Protein AF-A0A1C0SC04-F1 (afdb_monomer)

Sequence (238 aa):
MPDRVPGTGAQTVVSMDFQSEEPDDMSYTLTVHWTIEPQTAPRPWRACSRCRGQRPFVCSGKTRLNANGRRLDAWLIYRCADCADTWNRPIFERKNVREVDPDTLHALQNNDLAWIRRTAFDVEDLRRSTDRIEEFPECRVRRRVRARPFEGCNRLEIVLAVAMATSMRADRLLAAELGVSRSRLARLAAMDRLILQPETRKNLQRSIRDGTRIMLDLSAEADRAEIIERAQEGAPSG

Radius of gyration: 27.94 Å; Cα contacts (8 Å, |Δi|>4): 412; chains: 1; bounding box: 100×63×62 Å

Secondary structure (DSSP, 8-state):
----------------------------EEEEEEEEEE-S--EEEEEETTTTEEEEEEEEEEEEEEEETTEEEEEEEEEETTT--EEEEEEEEEEEGGGS-HHHHHHHHTT-HHHHHHHHT-HHHHHTT-S-EE----EEEEEEESSPPPTT--EEEEEEEESS----BHHHHHHHHH---HHHHHHHHHTTSEEEES--TTGGGSBP-TT-EEEEE-TT-TTHHHHHHHHHH-S---

Solvent-accessible surface area (backbone atoms only — not comparable to full-atom values): 13764 Å² total; per-residue (Å²): 139,82,90,84,88,83,89,79,91,77,81,78,78,76,81,69,76,77,74,74,77,74,78,74,76,82,75,44,55,34,41,29,38,36,40,45,43,66,71,56,66,46,22,47,39,42,77,35,84,87,78,71,39,78,38,48,28,40,75,65,74,43,60,46,77,48,78,59,89,65,24,34,34,32,24,44,34,26,22,31,74,87,78,59,52,77,44,74,43,75,75,47,70,71,40,46,60,90,75,51,55,65,69,60,50,52,34,54,75,66,49,35,56,70,58,48,50,48,62,49,28,39,61,73,70,48,46,78,78,28,92,48,66,51,72,44,52,56,60,46,77,47,59,47,73,76,52,83,76,58,93,80,53,32,31,40,35,40,39,32,41,39,88,52,69,50,63,33,25,38,39,60,49,48,23,62,38,38,72,42,55,58,69,56,54,50,51,34,38,75,67,72,28,36,44,50,40,85,78,50,103,59,52,50,80,31,53,56,52,59,70,31,34,38,41,35,60,33,72,92,43,92,61,36,65,59,35,52,49,19,59,58,76,40,63,79,91,123

pLDDT: mean 83.7, std 18.36, range [31.5, 98.06]

Nearest PDB structures (foldseek):
  7eez-assembly1_A  TM=4.065E-01  e=2.053E-01  Zea mays
  7ef0-assembly1_A  TM=3.773E-01  e=1.613E-01  Zea mays
  7ef2-assembly2_B  TM=3.874E-01  e=2.053E-01  Zea mays
  4iup-assembly1_A  TM=4.854E-01  e=4.190E+00  Arabidopsis thaliana
  4iuu-assembly1_A  TM=4.234E-01  e=6.788E+00  Arabidopsis thaliana

Structure (mmCIF, N/CA/C/O backbone):
data_AF-A0A1C0SC04-F1
#
_entry.id   AF-A0A1C0SC04-F1
#
loop_
_atom_site.group_PDB
_atom_site.id
_atom_site.type_symbol
_atom_site.label_atom_id
_atom_site.label_alt_id
_atom_site.label_comp_id
_atom_site.label_asym_id
_atom_site.label_entity_id
_atom_site.label_seq_id
_atom_site.pdbx_PDB_ins_code
_atom_site.Cartn_x
_atom_site.Cartn_y
_atom_site.Cartn_z
_atom_site.occupancy
_atom_site.B_iso_or_equiv
_atom_site.auth_seq_id
_atom_site.auth_comp_id
_atom_site.auth_asym_id
_atom_site.auth_atom_id
_atom_site.pdbx_PDB_model_num
ATOM 1 N N . MET A 1 1 ? 79.007 41.986 6.982 1.00 35.31 1 MET A N 1
ATOM 2 C CA . MET A 1 1 ? 78.438 41.593 8.291 1.00 35.31 1 MET A CA 1
ATOM 3 C C . MET A 1 1 ? 77.457 42.673 8.728 1.00 35.31 1 MET A C 1
ATOM 5 O O . MET A 1 1 ? 77.845 43.826 8.600 1.00 35.31 1 MET A O 1
ATOM 9 N N . PRO A 1 2 ? 76.302 42.369 9.342 1.00 48.56 2 PRO A N 1
ATOM 10 C CA . PRO A 1 2 ? 75.253 41.412 8.972 1.00 48.56 2 PRO A CA 1
ATOM 11 C C . PRO A 1 2 ? 73.846 42.074 8.857 1.00 48.56 2 PRO A C 1
ATOM 13 O O . PRO A 1 2 ? 73.645 43.212 9.263 1.00 48.56 2 PRO A O 1
ATOM 16 N N . ASP A 1 3 ? 72.911 41.319 8.273 1.00 38.12 3 ASP A N 1
ATOM 17 C CA . ASP A 1 3 ? 71.451 41.217 8.481 1.00 38.12 3 ASP A CA 1
ATOM 18 C C . ASP A 1 3 ? 70.577 42.397 8.959 1.00 38.12 3 ASP A C 1
ATOM 20 O O . ASP A 1 3 ? 70.635 42.814 10.116 1.00 38.12 3 ASP A O 1
ATOM 24 N N . ARG A 1 4 ? 69.562 42.734 8.136 1.00 37.19 4 ARG A N 1
ATOM 25 C CA . ARG A 1 4 ? 68.135 42.708 8.541 1.00 37.19 4 ARG A CA 1
ATOM 26 C C . ARG A 1 4 ? 67.165 42.839 7.350 1.00 37.19 4 ARG A C 1
ATOM 28 O O . ARG A 1 4 ? 67.262 43.761 6.551 1.00 37.19 4 ARG A O 1
ATOM 35 N N . VAL A 1 5 ? 66.207 41.913 7.296 1.00 42.94 5 VAL A N 1
ATOM 36 C CA . VAL A 1 5 ? 64.995 41.866 6.442 1.00 42.94 5 VAL A CA 1
ATOM 37 C C . VAL A 1 5 ? 63.918 42.792 7.064 1.00 42.94 5 VAL A C 1
ATOM 39 O O . VAL A 1 5 ? 63.950 42.963 8.287 1.00 42.94 5 VAL A O 1
ATOM 42 N N . PRO A 1 6 ? 63.010 43.443 6.296 1.00 44.62 6 PRO A N 1
ATOM 43 C CA . PRO A 1 6 ? 61.711 42.858 5.901 1.00 44.62 6 PRO A CA 1
ATOM 44 C C . PRO A 1 6 ? 61.340 43.181 4.434 1.00 44.62 6 PRO A C 1
ATOM 46 O O . PRO A 1 6 ? 61.579 44.271 3.940 1.00 44.62 6 PRO A O 1
ATOM 49 N N . GLY A 1 7 ? 60.833 42.240 3.641 1.00 42.59 7 GLY A N 1
ATOM 50 C CA . GLY A 1 7 ? 59.407 41.920 3.633 1.00 42.59 7 GLY A CA 1
ATOM 51 C C . GLY A 1 7 ? 58.714 42.621 2.459 1.00 42.59 7 GLY A C 1
ATOM 52 O O . GLY A 1 7 ? 58.228 43.738 2.588 1.00 42.59 7 GLY A O 1
ATOM 53 N N . THR A 1 8 ? 58.657 41.966 1.301 1.00 40.34 8 THR A N 1
ATOM 54 C CA . THR A 1 8 ? 57.749 42.357 0.212 1.00 40.34 8 THR A CA 1
ATOM 55 C C . THR A 1 8 ? 57.334 41.089 -0.518 1.00 40.34 8 THR A C 1
ATOM 57 O O . THR A 1 8 ? 58.032 40.581 -1.390 1.00 40.34 8 THR A O 1
ATOM 60 N N . GLY A 1 9 ? 56.223 40.508 -0.067 1.00 38.69 9 GLY A N 1
ATOM 61 C CA . GLY A 1 9 ? 55.588 39.390 -0.745 1.00 38.69 9 GLY A CA 1
ATOM 62 C C . GLY A 1 9 ? 54.918 39.895 -2.015 1.00 38.69 9 GLY A C 1
ATOM 63 O O . GLY A 1 9 ? 53.845 40.483 -1.948 1.00 38.69 9 GLY A O 1
ATOM 64 N N . ALA A 1 10 ? 55.548 39.661 -3.162 1.00 41.66 10 ALA A N 1
ATOM 65 C CA . ALA A 1 10 ? 54.862 39.655 -4.443 1.00 41.66 10 ALA A CA 1
ATOM 66 C C . ALA A 1 10 ? 54.473 38.200 -4.725 1.00 41.66 10 ALA A C 1
ATOM 68 O O . ALA A 1 10 ? 55.314 37.369 -5.064 1.00 41.66 10 ALA A O 1
ATOM 69 N N . GLN A 1 11 ? 53.201 37.875 -4.488 1.00 37.22 11 GLN A N 1
ATOM 70 C CA . GLN A 1 11 ? 52.613 36.610 -4.909 1.00 37.22 11 GLN A CA 1
ATOM 71 C C . GLN A 1 11 ? 52.568 36.595 -6.438 1.00 37.22 11 GLN A C 1
ATOM 73 O O . GLN A 1 11 ? 51.741 37.264 -7.054 1.00 37.22 11 GLN A O 1
ATOM 78 N N . THR A 1 12 ? 53.471 35.835 -7.051 1.00 37.31 12 THR A N 1
ATOM 79 C CA . THR A 1 12 ? 53.335 35.417 -8.444 1.00 37.31 12 THR A CA 1
ATOM 80 C C . THR A 1 12 ? 52.143 34.474 -8.516 1.00 37.31 12 THR A C 1
ATOM 82 O O . THR A 1 12 ? 52.208 33.326 -8.079 1.00 37.31 12 THR A O 1
ATOM 85 N N . VAL A 1 13 ? 51.031 34.995 -9.025 1.00 38.12 13 VAL A N 1
ATOM 86 C CA . VAL A 1 13 ? 49.844 34.224 -9.385 1.00 38.12 13 VAL A CA 1
ATOM 87 C C . VAL A 1 13 ? 50.259 33.266 -10.498 1.00 38.12 13 VAL A C 1
ATOM 89 O O . VAL A 1 13 ? 50.447 33.663 -11.647 1.00 38.12 13 VAL A O 1
ATOM 92 N N . VAL A 1 14 ? 50.467 32.000 -10.137 1.00 37.84 14 VAL A N 1
ATOM 93 C CA . VAL A 1 14 ? 50.511 30.902 -11.098 1.00 37.84 14 VAL A CA 1
ATOM 94 C C . VAL A 1 14 ? 49.123 30.866 -11.720 1.00 37.84 14 VAL A C 1
ATOM 96 O O . VAL A 1 14 ? 48.158 30.456 -11.079 1.00 37.84 14 VAL A O 1
ATOM 99 N N . SER A 1 15 ? 49.018 31.382 -12.943 1.00 37.09 15 SER A N 1
ATOM 100 C CA . SER A 1 15 ? 47.856 31.164 -13.795 1.00 37.09 15 SER A CA 1
ATOM 101 C C . SER A 1 15 ? 47.851 29.675 -14.121 1.00 37.09 15 SER A C 1
ATOM 103 O O . SER A 1 15 ? 48.542 29.222 -15.025 1.00 37.09 15 SER A O 1
ATOM 105 N N . MET A 1 16 ? 47.180 28.899 -13.270 1.00 34.34 16 MET A N 1
ATOM 106 C CA . MET A 1 16 ? 46.754 27.552 -13.602 1.00 34.34 16 MET A CA 1
ATOM 107 C C . MET A 1 16 ? 45.689 27.726 -14.666 1.00 34.34 16 MET A C 1
ATOM 109 O O . MET A 1 16 ? 44.603 28.236 -14.386 1.00 34.34 16 MET A O 1
ATOM 113 N N . ASP A 1 17 ? 46.058 27.369 -15.890 1.00 35.84 17 ASP A N 1
ATOM 114 C CA . ASP A 1 17 ? 45.123 27.192 -16.981 1.00 35.84 17 ASP A CA 1
ATOM 115 C C . ASP A 1 17 ? 43.936 26.391 -16.450 1.00 35.84 17 ASP A C 1
ATOM 117 O O . ASP A 1 17 ? 44.085 25.270 -15.956 1.00 35.84 17 ASP A O 1
ATOM 121 N N . PHE A 1 18 ? 42.775 27.047 -16.471 1.00 38.41 18 PHE A N 1
ATOM 122 C CA . PHE A 1 18 ? 41.472 26.476 -16.187 1.00 38.41 18 PHE A CA 1
ATOM 123 C C . PHE A 1 18 ? 41.347 25.244 -17.084 1.00 38.41 18 PHE A C 1
ATOM 125 O O . PHE A 1 18 ? 41.069 25.361 -18.279 1.00 38.41 18 PHE A O 1
ATOM 132 N N . GLN A 1 19 ? 41.633 24.066 -16.523 1.00 34.62 19 GLN A N 1
ATOM 133 C CA . GLN A 1 19 ? 41.267 22.807 -17.140 1.00 34.62 19 GLN A CA 1
ATOM 134 C C . GLN A 1 19 ? 39.772 22.903 -17.366 1.00 34.62 19 GLN A C 1
ATOM 136 O O . GLN A 1 19 ? 38.989 23.009 -16.425 1.00 34.62 19 GLN A O 1
ATOM 141 N N . SER A 1 20 ? 39.435 23.003 -18.644 1.00 39.34 20 SER A N 1
ATOM 142 C CA . SER A 1 20 ? 38.087 23.030 -19.155 1.00 39.34 20 SER A CA 1
ATOM 143 C C . SER A 1 20 ? 37.330 21.900 -18.476 1.00 39.34 20 SER A C 1
ATOM 145 O O . SER A 1 20 ? 37.706 20.738 -18.615 1.00 39.34 20 SER A O 1
ATOM 147 N N . GLU A 1 21 ? 36.332 22.259 -17.670 1.00 42.56 21 GLU A N 1
ATOM 148 C CA . GLU A 1 21 ? 35.349 21.308 -17.180 1.00 42.56 21 GLU A CA 1
ATOM 149 C C . GLU A 1 21 ? 34.774 20.624 -18.422 1.00 42.56 21 GLU A C 1
ATOM 151 O O . GLU A 1 21 ? 34.125 21.260 -19.256 1.00 42.56 21 GLU A O 1
ATOM 156 N N . GLU A 1 22 ? 35.135 19.351 -18.593 1.00 45.53 22 GLU A N 1
ATOM 157 C CA . GLU A 1 22 ? 34.556 18.452 -19.583 1.00 45.53 22 GLU A CA 1
ATOM 158 C C . GLU A 1 22 ? 33.028 18.609 -19.505 1.00 45.53 22 GLU A C 1
ATOM 160 O O . GLU A 1 22 ? 32.464 18.462 -18.415 1.00 45.53 22 GLU A O 1
ATOM 165 N N . PRO A 1 23 ? 32.346 18.968 -20.606 1.00 40.53 23 PRO A N 1
ATOM 166 C CA . PRO A 1 23 ? 30.911 19.172 -20.576 1.00 40.53 2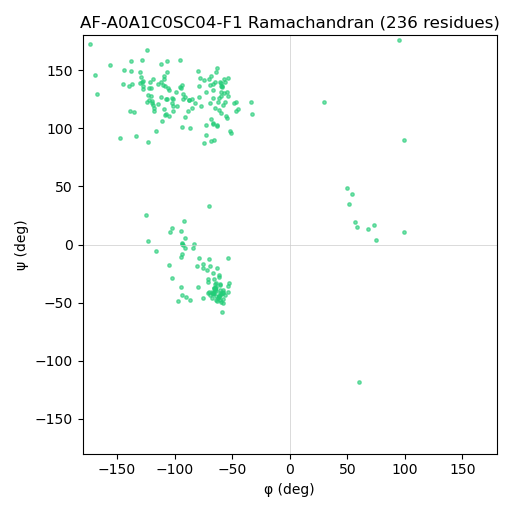3 PRO A CA 1
ATOM 167 C C . PRO A 1 23 ? 30.233 17.856 -20.196 1.00 40.53 23 PRO A C 1
ATOM 169 O O . PRO A 1 23 ? 30.425 16.832 -20.850 1.00 40.53 23 PRO A O 1
ATOM 172 N N . ASP A 1 24 ? 29.462 17.934 -19.113 1.00 44.66 24 ASP A N 1
ATOM 173 C CA . ASP A 1 24 ? 28.570 16.917 -18.569 1.00 44.66 24 ASP A CA 1
ATOM 174 C C . ASP A 1 24 ? 27.945 16.076 -19.699 1.00 44.66 24 ASP A C 1
ATOM 176 O O . ASP A 1 24 ? 27.330 16.618 -20.624 1.00 44.66 24 ASP A O 1
ATOM 180 N N . ASP A 1 25 ? 28.161 14.759 -19.629 1.00 43.50 25 ASP A N 1
ATOM 181 C CA . ASP A 1 25 ? 27.570 13.717 -20.474 1.00 43.50 25 ASP A CA 1
ATOM 182 C C . ASP A 1 25 ? 26.144 14.124 -20.875 1.00 43.50 25 ASP A C 1
ATOM 184 O O . ASP A 1 25 ? 25.266 14.247 -20.017 1.00 43.50 25 ASP A O 1
ATOM 188 N N . MET A 1 26 ? 25.926 14.400 -22.168 1.00 44.50 26 MET A N 1
ATOM 189 C CA . MET A 1 26 ? 24.617 14.735 -22.731 1.00 44.50 26 MET A CA 1
ATOM 190 C C . MET A 1 26 ? 23.611 13.670 -22.292 1.00 44.50 26 MET A C 1
ATOM 192 O O . MET A 1 26 ? 23.523 12.597 -22.884 1.00 44.50 26 MET A O 1
ATOM 196 N N . SER A 1 27 ? 22.869 13.932 -21.219 1.00 53.81 27 SER A N 1
ATOM 197 C CA . SER A 1 27 ? 22.049 12.905 -20.592 1.00 53.81 27 SER A CA 1
ATOM 198 C C . SER A 1 27 ? 20.827 12.605 -21.465 1.00 53.81 27 SER A C 1
ATOM 200 O O . SER A 1 27 ? 19.775 13.229 -21.366 1.00 53.81 27 SER A O 1
ATOM 202 N N . TYR A 1 28 ? 20.948 11.589 -22.323 1.00 76.50 28 TYR A N 1
ATOM 203 C CA . TYR A 1 28 ? 19.869 10.992 -23.125 1.00 76.50 28 TYR A CA 1
ATOM 204 C C . TYR A 1 28 ? 18.860 10.204 -22.261 1.00 76.50 28 TYR A C 1
ATOM 206 O O . TYR A 1 28 ? 18.316 9.180 -22.691 1.00 76.50 28 TYR A O 1
ATOM 214 N N . THR A 1 29 ? 18.625 10.653 -21.028 1.00 84.69 29 THR A N 1
ATOM 215 C CA . THR A 1 29 ? 17.797 9.972 -20.034 1.00 84.69 29 THR A CA 1
ATOM 216 C C . THR A 1 29 ? 16.427 10.627 -19.964 1.00 84.69 29 THR A C 1
ATOM 218 O O . THR A 1 29 ? 16.296 11.795 -19.602 1.00 84.69 29 THR A O 1
ATOM 221 N N . LEU A 1 30 ? 15.382 9.860 -20.262 1.00 88.19 30 LEU A N 1
ATOM 222 C CA . LEU A 1 30 ? 14.017 10.272 -19.964 1.00 88.19 30 LEU A CA 1
ATOM 223 C C . LEU A 1 30 ? 13.698 9.958 -18.500 1.00 88.19 30 LEU A C 1
ATOM 225 O O . LEU A 1 30 ? 13.692 8.789 -18.126 1.00 88.19 30 LEU A O 1
ATOM 229 N N . THR A 1 31 ? 13.326 10.966 -17.708 1.00 90.38 31 THR A N 1
ATOM 230 C CA . THR A 1 31 ? 12.826 10.755 -16.339 1.00 90.38 31 THR A CA 1
ATOM 231 C C . THR A 1 31 ? 11.302 10.872 -16.272 1.00 90.38 31 THR A C 1
ATOM 233 O O . THR A 1 31 ? 10.713 11.924 -16.570 1.00 90.38 31 THR A O 1
ATOM 236 N N . VAL A 1 32 ? 10.650 9.805 -15.806 1.00 91.94 32 VAL A N 1
ATOM 237 C CA . VAL A 1 32 ? 9.202 9.744 -15.575 1.00 91.94 32 VAL A CA 1
ATOM 238 C C . VAL A 1 32 ? 8.911 9.434 -14.110 1.00 91.94 32 VAL A C 1
ATOM 240 O O . VAL A 1 32 ? 9.495 8.539 -13.507 1.00 91.94 32 VAL A O 1
ATOM 243 N N . HIS A 1 33 ? 7.971 10.165 -13.518 1.00 93.62 33 HIS A N 1
ATOM 244 C CA . HIS A 1 33 ? 7.447 9.854 -12.192 1.00 93.62 33 HIS A CA 1
ATOM 245 C C . HIS A 1 33 ? 6.204 8.985 -12.319 1.00 93.62 33 HIS A C 1
ATOM 247 O O . HIS A 1 33 ? 5.236 9.384 -12.971 1.00 93.62 33 HIS A O 1
ATOM 253 N N . TRP A 1 34 ? 6.213 7.833 -11.658 1.00 94.75 34 TRP A N 1
ATOM 254 C CA . TRP A 1 34 ? 5.058 6.952 -11.543 1.00 94.75 34 TRP A CA 1
ATOM 255 C C . TRP A 1 34 ? 4.514 7.014 -10.122 1.00 94.75 34 TRP A C 1
ATOM 257 O O . TRP A 1 34 ? 5.140 6.542 -9.175 1.00 94.75 34 TRP A O 1
ATOM 267 N N . THR A 1 35 ? 3.329 7.594 -9.965 1.00 93.75 35 THR A N 1
ATOM 268 C CA . THR A 1 35 ? 2.563 7.507 -8.724 1.00 93.75 35 THR A CA 1
ATOM 269 C C . THR A 1 35 ? 1.760 6.221 -8.741 1.00 93.75 35 THR A C 1
ATOM 271 O O . THR A 1 35 ? 0.899 6.028 -9.603 1.00 93.75 35 THR A O 1
ATOM 274 N N . ILE A 1 36 ? 2.059 5.343 -7.792 1.00 92.31 36 ILE A N 1
ATOM 275 C CA . ILE A 1 36 ? 1.420 4.045 -7.657 1.00 92.31 36 ILE A CA 1
ATOM 276 C C . ILE A 1 36 ? 0.321 4.148 -6.609 1.00 92.31 36 ILE A C 1
ATOM 278 O O . ILE A 1 36 ? 0.573 4.453 -5.443 1.00 92.31 36 ILE A O 1
ATOM 282 N N . GLU A 1 37 ? -0.905 3.876 -7.038 1.00 90.88 37 GLU A N 1
ATOM 283 C CA . GLU A 1 37 ? -2.105 3.927 -6.212 1.00 90.88 37 GLU A CA 1
ATOM 284 C C . GLU A 1 37 ? -2.701 2.515 -6.109 1.00 90.88 37 GLU A C 1
ATOM 286 O O . GLU A 1 37 ? -3.415 2.070 -7.018 1.00 90.88 37 GLU A O 1
ATOM 291 N N . PRO A 1 38 ? -2.419 1.779 -5.021 1.00 90.62 38 PRO A N 1
ATOM 292 C CA . PRO A 1 38 ? -3.022 0.474 -4.782 1.00 90.62 38 PRO A CA 1
ATOM 293 C C . PRO A 1 38 ? -4.546 0.576 -4.729 1.00 90.62 38 PRO A C 1
ATOM 295 O O . PRO A 1 38 ? -5.089 1.496 -4.110 1.00 90.62 38 PRO A O 1
ATOM 298 N N . GLN A 1 39 ? -5.250 -0.356 -5.370 1.00 89.94 39 GLN A N 1
ATOM 299 C CA . GLN A 1 39 ? -6.707 -0.278 -5.523 1.00 89.94 39 GLN A CA 1
ATOM 300 C C . GLN A 1 39 ? -7.448 -0.880 -4.329 1.00 89.94 39 GLN A C 1
ATOM 302 O O . GLN A 1 39 ? -8.330 -0.229 -3.756 1.00 89.94 39 GLN A O 1
ATOM 307 N N . THR A 1 40 ? -7.040 -2.079 -3.914 1.00 91.00 40 THR A N 1
ATOM 308 C CA . THR A 1 40 ? -7.734 -2.877 -2.898 1.00 91.00 40 THR A CA 1
ATOM 309 C C . THR A 1 40 ? -6.896 -2.981 -1.630 1.00 91.00 40 THR A C 1
ATOM 311 O O . THR A 1 40 ? -5.736 -3.380 -1.679 1.00 91.00 40 THR A O 1
ATOM 314 N N . ALA A 1 41 ? -7.490 -2.625 -0.487 1.00 92.00 41 ALA A N 1
ATOM 315 C CA . ALA A 1 41 ? -6.827 -2.764 0.806 1.00 92.00 41 ALA A CA 1
ATOM 316 C C . ALA A 1 41 ? -6.644 -4.250 1.170 1.00 92.00 41 ALA A C 1
ATOM 318 O O . ALA A 1 41 ? -7.540 -5.054 0.879 1.00 92.00 41 ALA A O 1
ATOM 319 N N . PRO A 1 42 ? -5.536 -4.615 1.838 1.00 93.69 42 PRO A N 1
ATOM 320 C CA . PRO A 1 42 ? -5.332 -5.957 2.363 1.00 93.69 42 PRO A CA 1
ATOM 321 C C . PRO A 1 42 ? -6.488 -6.407 3.262 1.00 93.69 42 PRO A C 1
ATOM 323 O O . PRO A 1 42 ? -7.064 -5.619 4.018 1.00 93.69 42 PRO A O 1
ATOM 326 N N . ARG A 1 43 ? -6.826 -7.695 3.191 1.00 95.75 43 ARG A N 1
ATOM 327 C CA . ARG A 1 43 ? -7.911 -8.302 3.968 1.00 95.75 43 ARG A CA 1
ATOM 328 C C . ARG A 1 43 ? -7.341 -9.262 5.008 1.00 95.75 43 ARG A C 1
ATOM 330 O O . ARG A 1 43 ? -6.900 -10.358 4.655 1.00 95.75 43 ARG A O 1
ATOM 337 N N . PRO A 1 44 ? -7.345 -8.896 6.297 1.00 96.19 44 PRO A N 1
ATOM 338 C CA . PRO A 1 44 ? -6.984 -9.823 7.362 1.00 96.19 44 PRO A CA 1
ATOM 339 C C . PRO A 1 44 ? -8.016 -10.951 7.467 1.00 96.19 44 PRO A C 1
ATOM 341 O O . PRO A 1 44 ? -9.225 -10.706 7.502 1.00 96.19 44 PRO A O 1
ATOM 344 N N . TRP A 1 45 ? -7.544 -12.190 7.558 1.00 97.00 45 TRP A N 1
ATOM 345 C CA . TRP A 1 45 ? -8.391 -13.343 7.843 1.00 97.00 45 TRP A CA 1
ATOM 346 C C . TRP A 1 45 ? -8.524 -13.521 9.348 1.00 97.00 45 TRP A C 1
ATOM 348 O O . TRP A 1 45 ? -7.523 -13.623 10.057 1.00 97.00 45 TRP A O 1
ATOM 358 N N . ARG A 1 46 ? -9.762 -13.540 9.844 1.00 95.88 46 ARG A N 1
ATOM 359 C CA . ARG A 1 46 ? -10.056 -13.740 11.267 1.00 95.88 46 ARG A CA 1
ATOM 360 C C . ARG A 1 46 ? -11.236 -14.676 11.461 1.00 95.88 46 ARG A C 1
ATOM 362 O O . ARG A 1 46 ? -12.084 -14.830 10.580 1.00 95.88 46 ARG A O 1
ATOM 369 N N . ALA A 1 47 ? -11.306 -15.280 12.644 1.00 95.81 47 ALA A N 1
ATOM 370 C CA . ALA A 1 47 ? -12.456 -16.073 13.046 1.00 95.81 47 ALA A CA 1
ATOM 371 C C . ALA A 1 47 ? -13.689 -15.165 13.174 1.00 95.81 47 ALA A C 1
ATOM 373 O O . ALA A 1 47 ? -13.714 -14.242 13.988 1.00 95.81 47 ALA A O 1
ATOM 374 N N . CYS A 1 48 ? -14.708 -15.424 12.361 1.00 96.75 48 CYS A N 1
ATOM 375 C CA . CYS A 1 48 ? -15.985 -14.729 12.433 1.00 96.75 48 CYS A CA 1
ATOM 376 C C . CYS A 1 48 ? -16.954 -15.499 13.335 1.00 96.75 48 CYS A C 1
ATOM 378 O O . CYS A 1 48 ? -17.180 -16.695 13.135 1.00 96.75 48 CYS A O 1
ATOM 380 N N . SER A 1 49 ? -17.559 -14.794 14.295 1.00 93.12 49 SER A N 1
ATOM 381 C CA . SER A 1 49 ? -18.495 -15.373 15.263 1.00 93.12 49 SER A CA 1
ATOM 382 C C . SER A 1 49 ? -19.776 -15.894 14.597 1.00 93.12 49 SER A C 1
ATOM 384 O O . SER A 1 49 ? -20.250 -16.984 14.919 1.00 93.12 49 SER A O 1
ATOM 386 N N . ARG A 1 50 ? -20.294 -15.160 13.602 1.00 95.94 50 ARG A N 1
ATOM 387 C CA . ARG A 1 50 ? -21.503 -15.523 12.847 1.00 95.94 50 ARG A CA 1
ATOM 388 C C . ARG A 1 50 ? -21.267 -16.646 11.839 1.00 95.94 50 ARG A C 1
ATOM 390 O O . ARG A 1 50 ? -22.053 -17.585 11.790 1.00 95.94 50 ARG A O 1
ATOM 397 N N . CYS A 1 51 ? -20.184 -16.578 11.062 1.00 95.94 51 CYS A N 1
ATOM 398 C CA . CYS A 1 51 ? -19.852 -17.602 10.060 1.00 95.94 51 CYS A CA 1
ATOM 399 C C . CYS A 1 51 ? -19.213 -18.864 10.660 1.00 95.94 51 CYS A C 1
ATOM 401 O O . CYS A 1 51 ? -19.062 -19.852 9.946 1.00 95.94 51 CYS A O 1
ATOM 403 N N . ARG A 1 52 ? -18.801 -18.823 11.937 1.00 94.31 52 ARG A N 1
ATOM 404 C CA . ARG A 1 52 ? -18.133 -19.922 12.655 1.00 94.31 52 ARG A CA 1
ATOM 405 C C . ARG A 1 52 ? -16.893 -20.454 11.926 1.00 94.31 52 ARG A C 1
ATOM 407 O O . ARG A 1 52 ? -16.677 -21.657 11.826 1.00 94.31 52 ARG A O 1
ATOM 414 N N . GLY A 1 53 ? -16.069 -19.551 11.398 1.00 94.75 53 GLY A N 1
ATOM 415 C CA . GLY A 1 53 ? -14.860 -19.924 10.667 1.00 94.75 53 GLY A CA 1
ATOM 416 C C . GLY A 1 53 ? -13.989 -18.735 10.289 1.00 94.75 53 GLY A C 1
ATOM 417 O O . GLY A 1 53 ? -14.377 -17.580 10.472 1.00 94.75 53 GLY A O 1
ATOM 418 N N . GLN A 1 54 ? -12.803 -19.027 9.754 1.00 96.31 54 GLN A N 1
ATOM 419 C CA . GLN A 1 54 ? -11.895 -18.011 9.225 1.00 96.31 54 GLN A CA 1
ATOM 420 C C . GLN A 1 54 ? -12.518 -17.354 7.993 1.00 96.31 54 GLN A C 1
ATOM 422 O O . GLN A 1 54 ? -12.937 -18.049 7.061 1.00 96.31 54 GLN A O 1
ATOM 427 N N . ARG A 1 55 ? -12.606 -16.026 8.011 1.00 97.38 55 ARG A N 1
ATOM 428 C CA . ARG A 1 55 ? -13.153 -15.211 6.926 1.00 97.38 55 ARG A CA 1
ATOM 429 C C . ARG A 1 55 ? -12.305 -13.969 6.699 1.00 97.38 55 ARG A C 1
ATOM 431 O O . ARG A 1 55 ? -11.747 -13.452 7.669 1.00 97.38 55 ARG A O 1
ATOM 438 N N . PRO A 1 56 ? -12.230 -13.468 5.457 1.00 97.38 56 PRO A N 1
ATOM 439 C CA . PRO A 1 56 ? -11.617 -12.182 5.190 1.00 97.38 56 PRO A CA 1
ATOM 440 C C . PRO A 1 56 ? -12.486 -11.058 5.762 1.00 97.38 56 PRO A C 1
ATOM 442 O O . PRO A 1 56 ? -13.716 -11.056 5.641 1.00 97.38 56 PRO A O 1
ATOM 445 N N . PHE A 1 57 ? -11.831 -10.089 6.389 1.00 97.81 57 PHE A N 1
ATOM 446 C CA . PHE A 1 57 ? -12.451 -8.864 6.871 1.00 97.81 57 PHE A CA 1
ATOM 447 C C . PHE A 1 57 ? -12.017 -7.687 6.000 1.00 97.81 57 PHE A C 1
ATOM 449 O O . PHE A 1 57 ? -10.845 -7.543 5.664 1.00 97.81 57 PHE A O 1
ATOM 456 N N . VAL A 1 58 ? -12.967 -6.827 5.645 1.00 97.25 58 VAL A N 1
ATOM 457 C CA . VAL A 1 58 ? -12.760 -5.657 4.786 1.00 97.25 58 VAL A CA 1
ATOM 458 C C . VAL A 1 58 ? -12.894 -4.390 5.622 1.00 97.25 58 VAL A C 1
ATOM 460 O O . VAL A 1 58 ? -13.802 -4.286 6.452 1.00 97.25 58 VAL A O 1
ATOM 463 N N . CYS A 1 59 ? -12.000 -3.421 5.413 1.00 96.62 59 CYS A N 1
ATOM 464 C CA . CYS A 1 59 ? -12.105 -2.111 6.051 1.00 96.62 59 CYS A CA 1
ATOM 465 C C . CYS A 1 59 ? -13.425 -1.441 5.643 1.00 96.62 59 CYS A C 1
ATOM 467 O O . CYS A 1 59 ? -13.734 -1.326 4.459 1.00 96.62 59 CYS A O 1
ATOM 469 N N . SER A 1 60 ? -14.207 -0.988 6.621 1.00 96.31 60 SER A N 1
ATOM 470 C CA . SER A 1 60 ? -15.520 -0.380 6.365 1.00 96.31 60 SER A CA 1
ATOM 471 C C . SER A 1 60 ? -15.464 1.110 6.011 1.00 96.31 60 SER A C 1
ATOM 473 O O . SER A 1 60 ? -16.509 1.708 5.760 1.00 96.31 60 SER A O 1
ATOM 475 N N . GLY A 1 61 ? -14.273 1.722 6.030 1.00 95.44 61 GLY A N 1
ATOM 476 C CA . GLY A 1 61 ? -14.110 3.166 5.834 1.00 95.44 61 GLY A CA 1
ATOM 477 C C . GLY A 1 61 ? -14.564 4.010 7.032 1.00 95.44 61 GLY A C 1
ATOM 478 O O . GLY A 1 61 ? -14.810 5.205 6.880 1.00 95.44 61 GLY A O 1
ATOM 479 N N . LYS A 1 62 ? -14.725 3.391 8.210 1.00 96.19 62 LYS A N 1
ATOM 480 C CA . LYS A 1 62 ? -15.216 4.053 9.423 1.00 96.19 62 LYS A CA 1
ATOM 481 C C . LYS A 1 62 ? -14.297 3.829 10.610 1.00 96.19 62 LYS A C 1
ATOM 483 O O . LYS A 1 62 ? -13.824 2.712 10.826 1.00 96.19 62 LYS A O 1
ATOM 488 N N . THR A 1 63 ? -14.121 4.862 11.416 1.00 97.12 63 THR A N 1
ATOM 489 C CA . THR A 1 63 ? -13.456 4.803 12.716 1.00 97.12 63 THR A CA 1
ATOM 490 C C . THR A 1 63 ? -14.476 4.921 13.840 1.00 97.12 63 THR A C 1
ATOM 492 O O . THR A 1 63 ? -15.593 5.413 13.672 1.00 97.12 63 THR A O 1
ATOM 495 N N . ARG A 1 64 ? -14.090 4.433 15.015 1.00 96.56 64 ARG A N 1
ATOM 496 C CA . ARG A 1 64 ? -14.784 4.688 16.272 1.00 96.56 64 ARG A CA 1
ATOM 497 C C . ARG A 1 64 ? -13.790 5.318 17.226 1.00 96.56 64 ARG A C 1
ATOM 499 O O . ARG A 1 64 ? -12.758 4.713 17.487 1.00 96.56 64 ARG A O 1
ATOM 506 N N . LEU A 1 65 ? -14.125 6.485 17.758 1.00 96.75 65 LEU A N 1
ATOM 507 C CA . LEU A 1 65 ? -13.362 7.159 18.799 1.00 96.75 65 LEU A CA 1
ATOM 508 C C . LEU A 1 65 ? -14.250 7.277 20.037 1.00 96.75 65 LEU A C 1
ATOM 510 O O . LEU A 1 65 ? -15.301 7.913 19.988 1.00 96.75 65 LEU A O 1
ATOM 514 N N . ASN A 1 66 ? -13.841 6.655 21.136 1.00 96.69 66 ASN A N 1
ATOM 515 C CA . ASN A 1 66 ? -14.497 6.792 22.430 1.00 96.69 66 ASN A CA 1
ATOM 516 C C . ASN A 1 66 ? -13.595 7.596 23.372 1.00 96.69 66 ASN A C 1
ATOM 518 O O . ASN A 1 66 ? -12.374 7.438 23.366 1.00 96.69 66 ASN A O 1
ATOM 522 N N . ALA A 1 67 ? -14.210 8.409 24.228 1.00 94.19 67 ALA A N 1
ATOM 523 C CA . ALA A 1 67 ? -13.520 9.137 25.283 1.00 94.19 67 ALA A CA 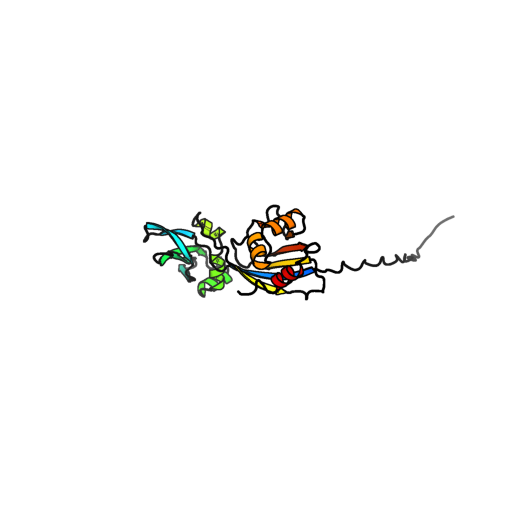1
ATOM 524 C C . ALA A 1 67 ? -13.972 8.649 26.664 1.00 94.19 67 ALA A C 1
ATOM 526 O O . ALA A 1 67 ? -15.161 8.445 26.907 1.00 94.19 67 ALA A O 1
ATOM 527 N N . ASN A 1 68 ? -13.017 8.491 27.578 1.00 91.81 68 ASN A N 1
ATOM 528 C CA . ASN A 1 68 ? -13.255 8.209 28.988 1.00 91.81 68 ASN A CA 1
ATOM 529 C C . ASN A 1 68 ? -12.369 9.133 29.836 1.00 91.81 68 ASN A C 1
ATOM 531 O O . ASN A 1 68 ? -11.185 8.866 30.074 1.00 91.81 68 ASN A O 1
ATOM 535 N N . GLY A 1 69 ? -12.934 10.274 30.232 1.00 92.12 69 GLY A N 1
ATOM 536 C CA . GLY A 1 69 ? -12.190 11.347 30.884 1.00 92.12 69 GLY A CA 1
ATOM 537 C C . GLY A 1 69 ? -11.072 11.872 29.979 1.00 92.12 69 GLY A C 1
ATOM 538 O O . GLY A 1 69 ? -11.327 12.365 28.887 1.00 92.12 69 GLY A O 1
ATOM 539 N N . ARG A 1 70 ? -9.815 11.751 30.428 1.00 93.88 70 ARG A N 1
ATOM 540 C CA . ARG A 1 70 ? -8.621 12.177 29.665 1.00 93.88 70 ARG A CA 1
ATOM 541 C C . ARG A 1 70 ? -8.024 11.080 28.778 1.00 93.88 70 ARG A C 1
ATOM 543 O O . ARG A 1 70 ? -6.937 11.271 28.233 1.00 93.88 70 ARG A O 1
ATOM 550 N N . ARG A 1 71 ? -8.674 9.919 28.684 1.00 97.12 71 ARG A N 1
ATOM 551 C CA . ARG A 1 71 ? -8.209 8.774 27.896 1.00 97.12 71 ARG A CA 1
ATOM 552 C C . ARG A 1 71 ? -9.091 8.577 26.669 1.00 97.12 71 ARG A C 1
ATOM 554 O O . ARG A 1 71 ? -10.305 8.751 26.754 1.00 97.12 71 ARG A O 1
ATOM 561 N N . LEU A 1 72 ? -8.472 8.194 25.560 1.00 97.12 72 LEU A N 1
ATOM 562 C CA . LEU A 1 72 ? -9.131 7.899 24.296 1.00 97.12 72 LEU A CA 1
ATOM 563 C C . LEU A 1 72 ? -8.892 6.441 23.898 1.00 97.12 72 LEU A C 1
ATOM 565 O O . LEU A 1 72 ? -7.789 5.915 24.072 1.00 97.12 72 LEU A O 1
ATOM 569 N N . ASP A 1 73 ? -9.926 5.832 23.329 1.00 97.25 73 ASP A N 1
ATOM 570 C CA . ASP A 1 73 ? -9.875 4.535 22.664 1.00 97.25 73 ASP A CA 1
ATOM 571 C C . ASP A 1 73 ? -10.315 4.723 21.210 1.00 97.25 73 ASP A C 1
ATOM 573 O O . ASP A 1 73 ? -11.375 5.301 20.950 1.00 97.25 73 ASP A O 1
ATOM 577 N N . ALA A 1 74 ? -9.509 4.258 20.261 1.00 97.19 74 ALA A N 1
ATOM 578 C CA . ALA A 1 74 ? -9.783 4.388 18.839 1.00 97.19 74 ALA A CA 1
ATOM 579 C C . ALA A 1 74 ? -9.703 3.032 18.143 1.00 97.19 74 ALA A C 1
ATOM 581 O O . ALA A 1 74 ? -8.735 2.289 18.310 1.00 97.19 74 ALA A O 1
ATOM 582 N N . TRP A 1 75 ? -10.691 2.744 17.298 1.00 97.44 75 TRP A N 1
ATOM 583 C CA . TRP A 1 75 ? -10.719 1.547 16.465 1.00 97.44 75 TRP A CA 1
ATOM 584 C C . TRP A 1 75 ? -10.987 1.900 15.008 1.00 97.44 75 TRP A C 1
ATOM 586 O O . TRP A 1 75 ? -11.799 2.776 14.703 1.00 97.44 75 TRP A O 1
ATOM 596 N N . LEU A 1 76 ? -10.355 1.155 14.108 1.00 97.19 76 LEU A N 1
ATOM 597 C CA . LEU A 1 76 ? -10.743 1.084 12.709 1.00 97.19 76 LEU A CA 1
ATOM 598 C C . LEU A 1 76 ? -11.744 -0.063 12.541 1.00 97.19 76 LEU A C 1
ATOM 600 O O . LEU A 1 76 ? -11.488 -1.195 12.955 1.00 97.19 76 LEU A O 1
ATOM 604 N N . ILE A 1 77 ? -12.900 0.222 11.952 1.00 97.50 77 ILE A N 1
ATOM 605 C CA . ILE A 1 77 ? -13.991 -0.745 11.855 1.00 97.50 77 ILE A CA 1
ATOM 606 C C . ILE A 1 77 ? -13.815 -1.590 10.593 1.00 97.50 77 ILE A C 1
ATOM 608 O O . ILE A 1 77 ? -13.795 -1.072 9.473 1.00 97.50 77 ILE A O 1
ATOM 612 N N . TYR A 1 78 ? -13.775 -2.904 10.774 1.00 97.88 78 TYR A N 1
ATOM 613 C CA . TYR A 1 78 ? -13.780 -3.909 9.719 1.00 97.88 78 TYR A CA 1
ATOM 614 C C . TYR A 1 78 ? -15.088 -4.697 9.726 1.00 97.88 78 TYR A C 1
ATOM 616 O O . TYR A 1 78 ? -15.752 -4.824 10.756 1.00 97.88 78 TYR A O 1
ATOM 624 N N . ARG A 1 79 ? -15.447 -5.262 8.573 1.00 98.06 79 ARG A N 1
ATOM 625 C CA . ARG A 1 79 ? -16.614 -6.135 8.417 1.00 98.06 79 ARG A CA 1
ATOM 626 C C . ARG A 1 79 ? -16.240 -7.438 7.738 1.00 98.06 79 ARG A C 1
ATOM 628 O O . ARG A 1 79 ? -15.460 -7.432 6.790 1.00 98.06 79 ARG A O 1
ATOM 635 N N . CYS A 1 80 ? -16.814 -8.539 8.204 1.00 97.94 80 CYS A N 1
ATOM 636 C CA . CYS A 1 80 ? -16.715 -9.824 7.527 1.00 97.94 80 CYS A CA 1
ATOM 637 C C . CYS A 1 80 ? -17.247 -9.685 6.095 1.00 97.94 80 CYS A C 1
ATOM 639 O O . CYS A 1 80 ? -18.348 -9.163 5.909 1.00 97.94 80 CYS A O 1
ATOM 641 N N . ALA A 1 81 ? -16.487 -10.158 5.105 1.00 97.19 81 ALA A N 1
ATOM 642 C CA . ALA A 1 81 ? -16.888 -10.073 3.702 1.00 97.19 81 ALA A CA 1
ATOM 643 C C . ALA A 1 81 ? -18.198 -10.832 3.403 1.00 97.19 81 ALA A C 1
ATOM 645 O O . ALA A 1 81 ? -18.936 -10.428 2.513 1.00 97.19 81 ALA A O 1
ATOM 646 N N . ASP A 1 82 ? -18.504 -11.878 4.180 1.00 97.12 82 ASP A N 1
ATOM 647 C CA . ASP A 1 82 ? -19.639 -12.772 3.919 1.00 97.12 82 ASP A CA 1
ATOM 648 C C . ASP A 1 82 ? -20.918 -12.358 4.660 1.00 97.12 82 ASP A C 1
ATOM 650 O O . ASP A 1 82 ? -22.010 -12.414 4.105 1.00 97.12 82 ASP A O 1
ATOM 654 N N . CYS A 1 83 ? -20.809 -11.983 5.941 1.00 97.19 83 CYS A N 1
ATOM 655 C CA . CYS A 1 83 ? -21.977 -11.757 6.810 1.00 97.19 83 CYS A CA 1
ATOM 656 C C . CYS A 1 83 ? -22.043 -10.358 7.434 1.00 97.19 83 CYS A C 1
ATOM 658 O O . CYS A 1 83 ? -22.924 -10.094 8.255 1.00 97.19 83 CYS A O 1
ATOM 660 N N . ALA A 1 84 ? -21.092 -9.483 7.095 1.00 96.88 84 ALA A N 1
ATOM 661 C CA . ALA A 1 84 ? -20.962 -8.127 7.624 1.00 96.88 84 ALA A CA 1
ATOM 662 C C . ALA A 1 84 ? -20.799 -8.012 9.157 1.00 96.88 84 ALA A C 1
ATOM 664 O O . ALA A 1 84 ? -20.917 -6.909 9.697 1.00 96.88 84 ALA A O 1
ATOM 665 N N . ASP A 1 85 ? -20.480 -9.110 9.859 1.00 97.31 85 ASP A N 1
ATOM 666 C CA . ASP A 1 85 ? -20.136 -9.073 11.287 1.00 97.31 85 ASP A CA 1
ATOM 667 C C . ASP A 1 85 ? -18.966 -8.116 11.533 1.00 97.31 85 ASP A C 1
ATOM 669 O O . ASP A 1 85 ? -18.034 -8.038 10.727 1.00 97.31 85 ASP A O 1
ATOM 673 N N . THR A 1 86 ? -19.032 -7.358 12.623 1.00 97.12 86 THR A N 1
ATOM 674 C CA . THR A 1 86 ? -18.119 -6.235 12.847 1.00 97.12 86 THR A CA 1
ATOM 675 C C . THR A 1 86 ? -16.930 -6.656 13.690 1.00 97.12 86 THR A C 1
ATOM 677 O O . THR A 1 86 ? -17.074 -7.259 14.750 1.00 97.12 86 THR A O 1
ATOM 680 N N . TRP A 1 87 ? -15.744 -6.247 13.258 1.00 96.62 87 TRP A N 1
ATOM 681 C CA . TRP A 1 87 ? -14.545 -6.286 14.072 1.00 96.62 87 TRP A CA 1
ATOM 682 C C . TRP A 1 87 ? -13.983 -4.874 14.232 1.00 96.62 87 TRP A C 1
ATOM 684 O O . TRP A 1 87 ? -13.642 -4.211 13.257 1.00 96.62 87 TRP A O 1
ATOM 694 N N . ASN A 1 88 ? -13.859 -4.426 15.480 1.00 96.50 88 ASN A N 1
ATOM 695 C CA . ASN A 1 88 ? -13.186 -3.179 15.822 1.00 96.50 88 ASN A CA 1
ATOM 696 C C . ASN A 1 88 ? -11.692 -3.462 15.995 1.00 96.50 88 ASN A C 1
ATOM 698 O O . ASN A 1 88 ? -11.280 -3.993 17.027 1.00 96.50 88 ASN A O 1
ATOM 702 N N . ARG A 1 89 ? -10.884 -3.149 14.981 1.00 95.38 89 ARG A N 1
ATOM 703 C CA . ARG A 1 89 ? -9.426 -3.273 15.060 1.00 95.38 89 ARG A CA 1
ATOM 704 C C . ARG A 1 89 ? -8.869 -2.102 15.872 1.00 95.38 89 ARG A C 1
ATOM 706 O O . ARG A 1 89 ? -9.060 -0.966 15.436 1.00 95.38 89 ARG A O 1
ATOM 713 N N . PRO A 1 90 ? -8.192 -2.336 17.008 1.00 95.06 90 PRO A N 1
ATOM 714 C CA . PRO A 1 90 ? -7.600 -1.253 17.786 1.00 95.06 90 PRO A CA 1
ATOM 715 C C . PRO A 1 90 ? -6.582 -0.458 16.964 1.00 95.06 90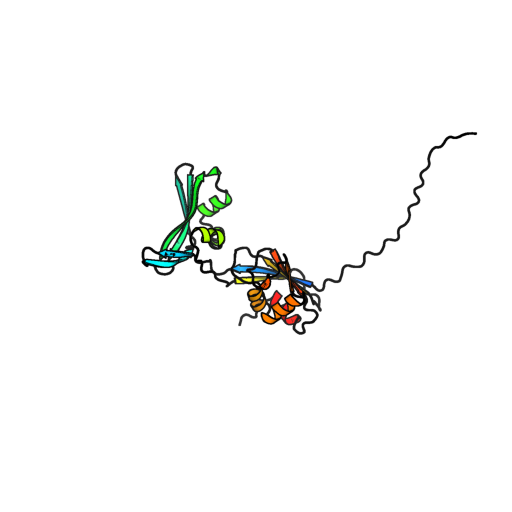 PRO A C 1
ATOM 717 O O . PRO A 1 90 ? -5.770 -1.041 16.251 1.00 95.06 90 PRO A O 1
ATOM 720 N N . ILE A 1 91 ? -6.653 0.868 17.057 1.00 94.56 91 ILE A N 1
ATOM 721 C CA . ILE A 1 91 ? -5.598 1.797 16.621 1.00 94.56 91 ILE A CA 1
ATOM 722 C C . ILE A 1 91 ? -4.763 2.165 17.852 1.00 94.56 91 ILE A C 1
ATOM 724 O O . ILE A 1 91 ? -3.540 2.079 17.841 1.00 94.56 91 ILE A O 1
ATOM 728 N N . PHE A 1 92 ? -5.442 2.540 18.936 1.00 94.50 92 PHE A N 1
ATOM 729 C CA . PHE A 1 92 ? -4.877 2.662 20.275 1.00 94.50 92 PHE A CA 1
ATOM 730 C C . PHE A 1 92 ? -5.990 2.517 21.311 1.00 94.50 92 PHE A C 1
ATOM 732 O O . PHE A 1 92 ? -7.149 2.834 21.044 1.00 94.50 92 PHE A O 1
ATOM 739 N N . GLU A 1 93 ? -5.625 2.090 22.514 1.00 94.94 93 GLU A N 1
ATOM 740 C CA . GLU A 1 93 ? -6.544 1.947 23.640 1.00 94.94 93 GLU A CA 1
ATOM 741 C C . GLU A 1 93 ? -5.943 2.638 24.868 1.00 94.94 93 GLU A C 1
ATOM 743 O O . GLU A 1 93 ? -4.735 2.593 25.108 1.00 94.94 93 GLU A O 1
ATOM 748 N N . ARG A 1 94 ? -6.792 3.334 25.626 1.00 95.50 94 ARG A N 1
ATOM 749 C CA . ARG A 1 94 ? -6.492 4.068 26.862 1.00 95.50 94 ARG A CA 1
ATOM 750 C C . ARG A 1 94 ? -5.321 5.047 26.745 1.00 95.50 94 ARG A C 1
ATOM 752 O O . ARG A 1 94 ? -4.607 5.306 27.721 1.00 95.50 94 ARG A O 1
ATOM 759 N N . LYS A 1 95 ? -5.164 5.676 25.581 1.00 96.06 95 LYS A N 1
ATOM 760 C CA . LYS A 1 95 ? -4.111 6.670 25.337 1.00 96.06 95 LYS A CA 1
ATOM 761 C C . LYS A 1 95 ? -4.497 8.021 25.935 1.00 96.06 95 LYS A C 1
ATOM 763 O O . LYS A 1 95 ? -5.662 8.409 25.852 1.00 96.06 95 LYS A O 1
ATOM 768 N N . ASN A 1 96 ? -3.576 8.725 26.602 1.00 96.25 96 ASN A N 1
ATOM 769 C CA . ASN A 1 96 ? -3.896 10.062 27.111 1.00 96.25 96 ASN A CA 1
ATOM 770 C C . ASN A 1 96 ? -4.122 11.005 25.929 1.00 96.25 96 ASN A C 1
ATOM 772 O O . ASN A 1 96 ? -3.347 10.970 24.980 1.00 96.25 96 ASN A O 1
ATOM 776 N N . VAL A 1 97 ? -5.133 11.875 25.992 1.00 94.00 97 VAL A N 1
ATOM 777 C CA . VAL A 1 97 ? -5.422 12.829 24.905 1.00 94.00 97 VAL A CA 1
ATOM 778 C C . VAL A 1 97 ? -4.198 13.664 24.508 1.00 94.00 97 VAL A C 1
ATOM 780 O O . VAL A 1 97 ? -4.016 13.946 23.333 1.00 94.00 97 VAL A O 1
ATOM 783 N N . ARG A 1 98 ? -3.316 13.992 25.464 1.00 94.50 98 ARG A N 1
ATOM 784 C CA . ARG A 1 98 ? -2.086 14.766 25.213 1.00 94.50 98 ARG A CA 1
ATOM 785 C C . ARG A 1 98 ? -0.971 13.974 24.526 1.00 94.50 98 ARG A C 1
ATOM 787 O O . ARG A 1 98 ? -0.024 14.571 24.040 1.00 94.50 98 ARG A O 1
ATOM 794 N N . GLU A 1 99 ? -1.062 12.648 24.528 1.00 94.94 99 GLU A N 1
ATOM 795 C CA . GLU A 1 99 ? -0.102 11.746 23.878 1.00 94.94 99 GLU A CA 1
ATOM 796 C C . GLU A 1 99 ? -0.561 11.353 22.466 1.00 94.94 99 GLU A C 1
ATOM 798 O O . GLU A 1 99 ? 0.178 10.690 21.730 1.00 94.94 99 GLU A O 1
ATOM 803 N N . VAL A 1 100 ? -1.809 11.668 22.102 1.00 94.75 100 VAL A N 1
ATOM 804 C CA . VAL A 1 100 ? -2.319 11.418 20.755 1.00 94.75 100 VAL A CA 1
ATOM 805 C C . VAL A 1 100 ? -1.799 12.516 19.841 1.00 94.75 100 VAL A C 1
ATOM 807 O O . VAL A 1 100 ? -1.959 13.699 20.125 1.00 94.75 100 VAL A O 1
ATOM 810 N N . ASP A 1 101 ? -1.179 12.094 18.745 1.00 95.38 101 ASP A N 1
ATOM 811 C CA . ASP A 1 101 ? -0.761 12.981 17.671 1.00 95.38 101 ASP A CA 1
ATOM 812 C C . ASP A 1 101 ? -1.961 13.829 17.177 1.00 95.38 101 ASP A C 1
ATOM 814 O O . ASP A 1 101 ? -3.021 13.251 16.900 1.00 95.38 101 ASP A O 1
ATOM 818 N N . PRO A 1 102 ? -1.844 15.170 17.101 1.00 95.44 102 PRO A N 1
ATOM 819 C CA . PRO A 1 102 ? -2.963 16.045 16.751 1.00 95.44 102 PRO A CA 1
ATOM 820 C C . PRO A 1 102 ? -3.588 15.738 15.388 1.00 95.44 102 PRO A C 1
ATOM 822 O O . PRO A 1 102 ? -4.815 15.741 15.278 1.00 95.44 102 PRO A O 1
ATOM 825 N N . ASP A 1 103 ? -2.777 15.408 14.379 1.00 95.44 103 ASP A N 1
ATOM 826 C CA . ASP A 1 103 ? -3.265 15.084 13.033 1.00 95.44 103 ASP A CA 1
ATOM 827 C C . ASP A 1 103 ? -4.048 13.769 13.039 1.00 95.44 103 ASP A C 1
ATOM 829 O O . ASP A 1 103 ? -5.127 13.665 12.450 1.00 95.44 103 ASP A O 1
ATOM 833 N N . THR A 1 104 ? -3.556 12.775 13.779 1.00 95.00 104 THR A N 1
ATOM 834 C CA . THR A 1 104 ? -4.266 11.515 14.021 1.00 95.00 104 THR A CA 1
ATOM 835 C C . THR A 1 104 ? -5.590 11.751 14.743 1.00 95.00 104 THR A C 1
ATOM 837 O O . THR A 1 104 ? -6.614 11.191 14.350 1.00 95.00 104 THR A O 1
ATOM 840 N N . LEU A 1 105 ? -5.608 12.584 15.787 1.00 95.88 105 LEU A N 1
ATOM 841 C CA . LEU A 1 105 ? -6.836 12.901 16.517 1.00 95.88 105 LEU A CA 1
ATOM 842 C C . LEU A 1 105 ? -7.857 13.605 15.614 1.00 95.88 105 LEU A C 1
ATOM 844 O O . LEU A 1 105 ? -9.022 13.207 15.590 1.00 95.88 105 LEU A O 1
ATOM 848 N N . HIS A 1 106 ? -7.416 14.594 14.839 1.00 96.38 106 HIS A N 1
ATOM 849 C CA . HIS A 1 106 ? -8.254 15.317 13.888 1.00 96.38 106 HIS A CA 1
ATOM 850 C C . HIS A 1 106 ? -8.820 14.386 12.805 1.00 96.38 106 HIS A C 1
ATOM 852 O O . HIS A 1 106 ? -10.017 14.425 12.508 1.00 96.38 106 HIS A O 1
ATOM 858 N N . ALA A 1 107 ? -7.994 13.495 12.250 1.00 96.38 107 ALA A N 1
ATOM 859 C CA . ALA A 1 107 ? -8.431 12.495 11.280 1.00 96.38 107 ALA A CA 1
ATOM 860 C C . ALA A 1 107 ? -9.487 11.542 11.863 1.00 96.38 107 ALA A C 1
ATOM 862 O O . ALA A 1 107 ? -10.482 11.234 11.204 1.00 96.38 107 ALA A O 1
ATOM 863 N N . LEU A 1 108 ? -9.309 11.107 13.115 1.00 95.94 108 LEU A N 1
ATOM 864 C CA . LEU A 1 108 ? -10.267 10.250 13.815 1.00 95.94 108 LEU A CA 1
ATOM 865 C C . LEU A 1 108 ? -11.593 10.962 14.094 1.00 95.94 108 LEU A C 1
ATOM 867 O O . LEU A 1 108 ? -12.645 10.352 13.910 1.00 95.94 108 LEU A O 1
ATOM 871 N N . GLN A 1 109 ? -11.550 12.228 14.511 1.00 94.88 109 GLN A N 1
ATOM 872 C CA . GLN A 1 109 ? -12.740 13.039 14.792 1.00 94.88 109 GLN A CA 1
ATOM 873 C C . GLN A 1 109 ? -13.573 13.309 13.535 1.00 94.88 109 GLN A C 1
ATOM 875 O O . GLN A 1 109 ? -14.800 13.286 13.602 1.00 94.88 109 GLN A O 1
ATOM 880 N N . ASN A 1 110 ? -12.917 13.517 12.393 1.00 96.31 110 ASN A N 1
ATOM 881 C CA . ASN A 1 110 ? -13.583 13.811 11.124 1.00 96.31 110 ASN A CA 1
ATOM 882 C C . ASN A 1 110 ? -13.857 12.571 10.261 1.00 96.31 110 ASN A C 1
ATOM 884 O O . ASN A 1 110 ? -14.402 12.703 9.167 1.00 96.31 110 ASN A O 1
ATOM 888 N N . ASN A 1 111 ? -13.480 11.373 10.724 1.00 95.06 111 ASN A N 1
ATOM 889 C CA . ASN A 1 111 ? -13.532 10.142 9.933 1.00 95.06 111 ASN A CA 1
ATOM 890 C C . ASN A 1 111 ? -12.861 10.318 8.550 1.00 95.06 111 ASN A C 1
ATOM 892 O O . ASN A 1 111 ? -13.440 9.989 7.511 1.00 95.06 111 ASN A O 1
ATOM 896 N N . ASP A 1 112 ? -11.647 10.876 8.545 1.00 96.69 112 ASP A N 1
ATOM 897 C CA . ASP A 1 112 ? -10.882 11.184 7.333 1.00 96.69 112 ASP A CA 1
ATOM 898 C C . ASP A 1 112 ? -10.618 9.909 6.517 1.00 96.69 112 ASP A C 1
ATOM 900 O O . ASP A 1 112 ? -9.864 9.018 6.919 1.00 96.69 112 ASP A O 1
ATOM 904 N N . LEU A 1 113 ? -11.226 9.837 5.330 1.00 94.44 113 LEU A N 1
ATOM 905 C CA . LEU A 1 113 ? -11.129 8.682 4.443 1.00 94.44 113 LEU A CA 1
ATOM 906 C C . LEU A 1 113 ? -9.710 8.445 3.921 1.00 94.44 113 LEU A C 1
ATOM 908 O O . LEU A 1 113 ? -9.338 7.290 3.726 1.00 94.44 113 LEU A O 1
ATOM 912 N N . ALA A 1 114 ? -8.914 9.491 3.692 1.00 92.56 114 ALA A N 1
ATOM 913 C CA . ALA A 1 114 ? -7.543 9.347 3.213 1.00 92.56 114 ALA A CA 1
ATOM 914 C C . ALA A 1 114 ? -6.644 8.773 4.312 1.00 92.56 114 ALA A C 1
ATOM 916 O O . ALA A 1 114 ? -5.839 7.876 4.047 1.00 92.56 114 ALA A O 1
ATOM 917 N N . TRP A 1 115 ? -6.820 9.240 5.550 1.00 94.62 115 TRP A N 1
ATOM 918 C CA . TRP A 1 115 ? -6.142 8.671 6.714 1.00 94.62 115 TRP A CA 1
ATOM 919 C C . TRP A 1 115 ? -6.559 7.215 6.942 1.00 94.62 115 TRP A C 1
ATOM 921 O O . TRP A 1 115 ? -5.698 6.338 6.994 1.00 94.62 115 TRP A O 1
ATOM 931 N N . ILE A 1 116 ? -7.867 6.930 6.941 1.00 95.38 116 ILE A N 1
ATOM 932 C CA . ILE A 1 116 ? -8.407 5.568 7.078 1.00 95.38 116 ILE A CA 1
ATOM 933 C C . ILE A 1 116 ? -7.844 4.645 6.004 1.00 95.38 116 ILE A C 1
ATOM 935 O O . ILE A 1 116 ? -7.456 3.512 6.299 1.00 95.38 116 ILE A O 1
ATOM 939 N N . ARG A 1 117 ? -7.785 5.125 4.758 1.00 92.88 117 ARG A N 1
ATOM 940 C CA . ARG A 1 117 ? -7.214 4.364 3.653 1.00 92.88 117 ARG A CA 1
ATOM 941 C C . ARG A 1 117 ? -5.755 4.034 3.961 1.00 92.88 117 ARG A C 1
ATOM 943 O O . ARG A 1 117 ? -5.403 2.868 3.877 1.00 92.88 117 ARG A O 1
ATOM 950 N N . ARG A 1 118 ? -4.917 4.998 4.368 1.00 91.69 118 ARG A N 1
ATOM 951 C CA . ARG A 1 118 ? -3.500 4.732 4.708 1.00 91.69 118 ARG A CA 1
ATOM 952 C C . ARG A 1 118 ? -3.367 3.695 5.822 1.00 91.69 118 ARG A C 1
ATOM 954 O O . ARG A 1 118 ? -2.638 2.725 5.650 1.00 91.69 118 ARG A O 1
ATOM 961 N N . THR A 1 119 ? -4.139 3.835 6.897 1.00 92.88 119 THR A N 1
ATOM 962 C CA . THR A 1 119 ? -4.143 2.888 8.023 1.00 92.88 119 THR A CA 1
ATOM 963 C C . THR A 1 119 ? -4.620 1.489 7.624 1.00 92.88 119 THR A C 1
ATOM 965 O O . THR A 1 119 ? -4.142 0.500 8.169 1.00 92.88 119 THR A O 1
ATOM 968 N N . ALA A 1 120 ? -5.544 1.370 6.667 1.00 94.00 120 ALA A N 1
ATOM 969 C CA . ALA A 1 120 ? -6.019 0.076 6.173 1.00 94.00 120 ALA A CA 1
ATOM 970 C C . ALA A 1 120 ? -4.981 -0.675 5.320 1.00 94.00 120 ALA A C 1
ATOM 972 O O . ALA A 1 120 ? -5.077 -1.891 5.184 1.00 94.00 120 ALA A O 1
ATOM 973 N N . PHE A 1 121 ? -4.003 0.033 4.750 1.00 92.94 121 PHE A N 1
ATOM 974 C CA . PHE A 1 121 ? -2.902 -0.555 3.982 1.00 92.94 121 PHE A CA 1
ATOM 975 C C . PHE A 1 121 ? -1.649 -0.819 4.829 1.00 92.94 121 PHE A C 1
ATOM 977 O O . PHE A 1 121 ? -0.659 -1.317 4.300 1.00 92.94 121 PHE A O 1
ATOM 984 N N . ASP A 1 122 ? -1.675 -0.536 6.134 1.00 90.50 122 ASP A N 1
ATOM 985 C CA . ASP A 1 122 ? -0.584 -0.897 7.040 1.00 90.50 122 ASP A CA 1
ATOM 986 C C . ASP A 1 122 ? -0.609 -2.407 7.340 1.00 90.50 122 ASP A C 1
ATOM 988 O O . ASP A 1 122 ? -1.237 -2.886 8.290 1.00 90.50 122 ASP A O 1
ATOM 992 N N . VAL A 1 123 ? 0.061 -3.173 6.475 1.00 88.38 123 VAL A N 1
ATOM 993 C CA . VAL A 1 123 ? 0.146 -4.636 6.574 1.00 88.38 123 VAL A CA 1
ATOM 994 C C . VAL A 1 123 ? 0.870 -5.073 7.847 1.00 88.38 123 VAL A C 1
ATOM 996 O O . VAL A 1 123 ? 0.469 -6.067 8.450 1.00 88.38 123 VAL A O 1
ATOM 999 N N . GLU A 1 124 ? 1.898 -4.349 8.291 1.00 88.12 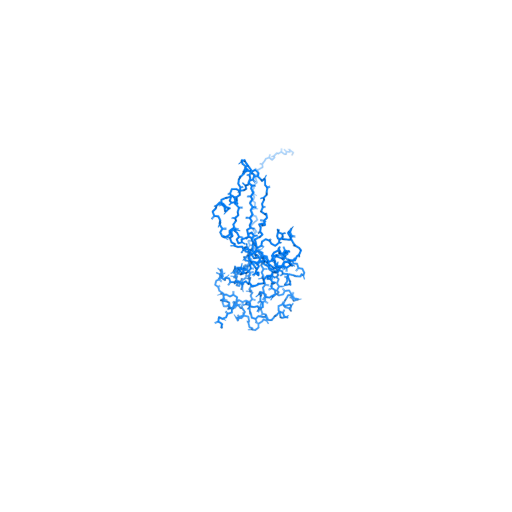124 GLU A N 1
ATOM 1000 C CA . GLU A 1 124 ? 2.638 -4.720 9.504 1.00 88.12 124 GLU A CA 1
ATOM 1001 C C . GLU A 1 124 ? 1.753 -4.590 10.745 1.00 88.12 124 GLU A C 1
ATOM 1003 O O . GLU A 1 124 ? 1.727 -5.480 11.599 1.00 88.12 124 GLU A O 1
ATOM 1008 N N . ASP A 1 125 ? 0.952 -3.530 10.822 1.00 88.94 125 ASP A N 1
ATOM 1009 C CA . ASP A 1 125 ? -0.002 -3.368 11.913 1.00 88.94 125 ASP A CA 1
ATOM 1010 C C . ASP A 1 125 ? -1.179 -4.361 11.797 1.00 88.94 125 ASP A C 1
ATOM 1012 O O . ASP A 1 125 ? -1.734 -4.801 12.804 1.00 88.94 125 ASP A O 1
ATOM 1016 N N . LEU A 1 126 ? -1.566 -4.789 10.586 1.00 91.94 126 LEU A N 1
ATOM 1017 C CA . LEU A 1 126 ? -2.521 -5.896 10.402 1.00 91.94 126 LEU A CA 1
ATOM 1018 C C . LEU A 1 126 ? -1.974 -7.240 10.907 1.00 91.94 126 LEU A C 1
ATOM 1020 O O . LEU A 1 126 ? -2.739 -8.003 11.507 1.00 91.94 126 LEU A O 1
ATOM 1024 N N . ARG A 1 127 ? -0.673 -7.514 10.730 1.00 91.00 127 ARG A N 1
ATOM 1025 C CA . ARG A 1 127 ? -0.036 -8.769 11.178 1.00 91.00 127 ARG A CA 1
ATOM 1026 C C . ARG A 1 127 ? -0.108 -8.970 12.686 1.00 91.00 127 ARG A C 1
ATOM 1028 O O . ARG A 1 127 ? -0.184 -10.098 13.154 1.00 91.00 127 ARG A O 1
ATOM 1035 N N . ARG A 1 128 ? -0.209 -7.886 13.458 1.00 90.62 128 ARG A N 1
ATOM 1036 C CA . ARG A 1 128 ? -0.436 -7.951 14.913 1.00 90.62 128 ARG A CA 1
ATOM 1037 C C . ARG A 1 128 ? -1.775 -8.591 15.292 1.00 90.62 128 ARG A C 1
ATOM 1039 O O . ARG A 1 128 ? -1.951 -9.007 16.431 1.00 90.62 128 ARG A O 1
ATOM 1046 N N . SER A 1 129 ? -2.735 -8.633 14.365 1.00 88.06 129 SER A N 1
ATOM 1047 C CA . SER A 1 129 ? -4.082 -9.172 14.592 1.00 88.06 129 SER A CA 1
ATOM 1048 C C . SER A 1 129 ? -4.322 -10.546 13.955 1.00 88.06 129 SER A C 1
ATOM 1050 O O . SER A 1 129 ? -5.320 -11.192 14.296 1.00 88.06 129 SER A O 1
ATOM 1052 N N . THR A 1 130 ? -3.490 -10.957 12.991 1.00 91.81 130 THR A N 1
ATOM 1053 C CA . THR A 1 130 ? -3.584 -12.241 12.277 1.00 91.81 130 THR A CA 1
ATOM 1054 C C . THR A 1 130 ? -2.335 -12.510 11.439 1.00 91.81 130 THR A C 1
ATOM 1056 O O . THR A 1 130 ? -1.794 -11.596 10.823 1.00 91.81 130 THR A O 1
ATOM 1059 N N . ASP A 1 131 ? -1.941 -13.776 11.323 1.00 89.06 131 ASP A N 1
ATOM 1060 C CA . ASP A 1 131 ? -0.840 -14.198 10.449 1.00 89.06 131 ASP A CA 1
ATOM 1061 C C . ASP A 1 131 ? -1.263 -14.339 8.980 1.00 89.06 131 ASP A C 1
ATOM 1063 O O . ASP A 1 131 ? -0.426 -14.355 8.076 1.00 89.06 131 ASP A O 1
ATOM 1067 N N . ARG A 1 132 ? -2.572 -14.452 8.715 1.00 95.12 132 ARG A N 1
ATOM 1068 C CA . ARG A 1 132 ? -3.104 -14.640 7.362 1.00 95.12 132 ARG A CA 1
ATOM 1069 C C . ARG A 1 132 ? -3.728 -13.347 6.854 1.00 95.12 132 ARG A C 1
ATOM 1071 O O . ARG A 1 132 ? -4.806 -12.947 7.292 1.00 95.12 132 ARG A O 1
ATOM 1078 N N . ILE A 1 133 ? -3.076 -12.736 5.870 1.00 94.81 133 ILE A N 1
ATOM 1079 C CA . ILE A 1 133 ? -3.544 -11.528 5.189 1.00 94.81 133 ILE A CA 1
ATOM 1080 C C . ILE A 1 133 ? -3.627 -11.826 3.697 1.00 94.81 133 ILE A C 1
ATOM 1082 O O . ILE A 1 133 ? -2.692 -12.348 3.096 1.00 94.81 133 ILE A O 1
ATOM 1086 N N . GLU A 1 134 ? -4.773 -11.520 3.108 1.00 93.88 134 GLU A N 1
ATOM 1087 C CA . GLU A 1 134 ? -4.964 -11.544 1.665 1.00 93.88 134 GLU A CA 1
ATOM 1088 C C . GLU A 1 1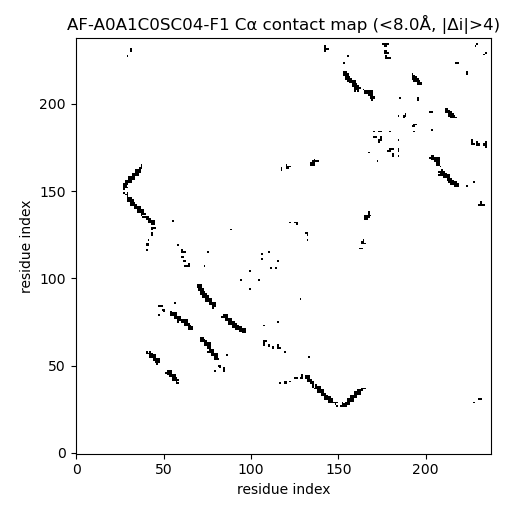34 ? -4.571 -10.173 1.106 1.00 93.88 134 GLU A C 1
ATOM 1090 O O . GLU A 1 134 ? -5.182 -9.156 1.438 1.00 93.88 134 GLU A O 1
ATOM 1095 N N . GLU A 1 135 ? -3.512 -10.145 0.301 1.00 91.75 135 GLU A N 1
ATOM 1096 C CA . GLU A 1 135 ? -2.979 -8.935 -0.322 1.00 91.75 135 GLU A CA 1
ATOM 1097 C C . GLU A 1 135 ? -3.303 -8.905 -1.817 1.00 91.75 135 GLU A C 1
ATOM 1099 O O . GLU A 1 135 ? -3.364 -9.937 -2.486 1.00 91.75 135 GLU A O 1
ATOM 1104 N N . PHE A 1 136 ? -3.477 -7.694 -2.337 1.00 90.25 136 PHE A N 1
ATOM 1105 C CA . PHE A 1 136 ? -3.933 -7.433 -3.695 1.00 90.25 136 PHE A CA 1
ATOM 1106 C C . PHE A 1 136 ? -2.845 -6.658 -4.443 1.00 90.25 136 PHE A C 1
ATOM 1108 O O . PHE A 1 136 ? -2.433 -5.595 -3.965 1.00 90.25 136 PHE A O 1
ATOM 1115 N N . PRO A 1 137 ? -2.304 -7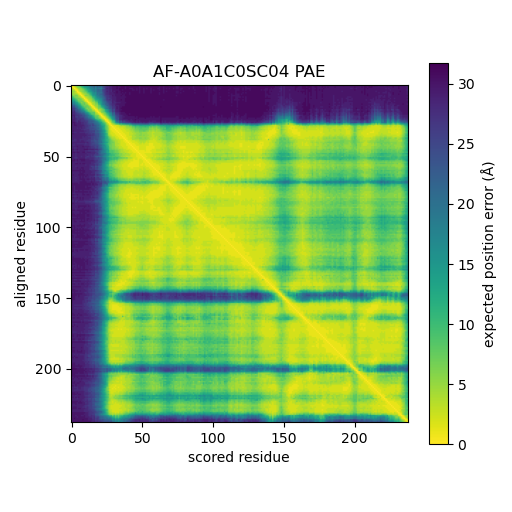.185 -5.555 1.00 85.81 137 PRO A N 1
ATOM 1116 C CA . PRO A 1 137 ? -1.255 -6.501 -6.298 1.00 85.81 137 PRO A CA 1
ATOM 1117 C C . PRO A 1 137 ? -1.810 -5.328 -7.119 1.00 85.81 137 PRO A C 1
ATOM 1119 O O . PRO A 1 137 ? -1.054 -4.439 -7.489 1.00 85.81 137 PRO A O 1
ATOM 1122 N N . GLU A 1 138 ? -3.106 -5.286 -7.418 1.00 88.44 138 GLU A N 1
ATOM 1123 C CA . GLU A 1 138 ? -3.691 -4.339 -8.366 1.00 88.44 138 GLU A CA 1
ATOM 1124 C C . GLU A 1 138 ? -3.419 -2.882 -7.965 1.00 88.44 138 GLU A C 1
ATOM 1126 O O . GLU A 1 138 ? -3.836 -2.398 -6.908 1.00 88.44 138 GLU A O 1
ATOM 1131 N N . CYS A 1 139 ? -2.734 -2.163 -8.852 1.00 89.44 139 CYS A N 1
ATOM 1132 C CA . CYS A 1 139 ? -2.390 -0.761 -8.676 1.00 89.44 139 CYS A CA 1
ATOM 1133 C C . CYS A 1 139 ? -2.770 0.030 -9.923 1.00 89.44 139 CYS A C 1
ATOM 1135 O O . CYS A 1 139 ? -2.715 -0.475 -11.041 1.00 89.44 139 CYS A O 1
ATOM 1137 N N . ARG A 1 140 ? -3.133 1.294 -9.725 1.00 90.50 140 ARG A N 1
ATOM 1138 C CA . ARG A 1 140 ? -3.215 2.288 -10.792 1.00 90.50 140 ARG A CA 1
ATOM 1139 C C . ARG A 1 140 ? -1.891 3.032 -10.858 1.00 90.50 140 ARG A C 1
ATOM 1141 O O . ARG A 1 140 ? -1.358 3.408 -9.816 1.00 90.50 140 ARG A O 1
ATOM 1148 N N . VAL A 1 141 ? -1.393 3.272 -12.063 1.00 91.75 141 VAL A N 1
ATOM 1149 C CA . VAL A 1 141 ? -0.172 4.051 -12.281 1.00 91.75 141 VAL A CA 1
ATOM 1150 C C . VAL A 1 141 ? -0.545 5.384 -12.908 1.00 91.75 141 VAL A C 1
ATOM 1152 O O . VAL A 1 141 ? -1.087 5.432 -14.012 1.00 91.75 141 VAL A O 1
ATOM 1155 N N . ARG A 1 142 ? -0.273 6.481 -12.199 1.00 90.62 142 ARG A N 1
ATOM 1156 C CA . ARG A 1 142 ? -0.349 7.836 -12.757 1.00 90.62 142 ARG A CA 1
ATOM 1157 C C . ARG A 1 142 ? 1.050 8.292 -13.134 1.00 90.62 142 ARG A C 1
ATOM 1159 O O . ARG A 1 142 ? 1.967 8.188 -12.325 1.00 90.62 142 ARG A O 1
ATOM 1166 N N . ARG A 1 143 ? 1.212 8.807 -14.350 1.00 89.69 143 ARG A N 1
ATOM 1167 C CA . ARG A 1 143 ? 2.521 9.124 -14.931 1.00 89.69 143 ARG A CA 1
ATOM 1168 C C . ARG A 1 143 ? 2.680 10.630 -15.070 1.00 89.69 143 ARG A C 1
ATOM 1170 O O . ARG A 1 143 ? 1.734 11.334 -15.421 1.00 89.69 143 ARG A O 1
ATOM 1177 N N . ARG A 1 144 ? 3.875 11.134 -14.775 1.00 88.31 144 ARG A N 1
ATOM 1178 C CA . ARG A 1 144 ? 4.247 12.532 -14.998 1.00 88.31 144 ARG A CA 1
ATOM 1179 C C . ARG A 1 144 ? 5.664 12.604 -15.544 1.00 88.31 144 ARG A C 1
ATOM 1181 O O . ARG A 1 144 ? 6.619 12.289 -14.839 1.00 88.31 144 ARG A O 1
ATOM 1188 N N . VAL A 1 145 ? 5.791 13.067 -16.780 1.00 85.38 145 VAL A N 1
ATOM 1189 C CA . VAL A 1 145 ? 7.082 13.312 -17.431 1.00 85.38 145 VAL A CA 1
ATOM 1190 C C . VAL A 1 145 ? 7.732 14.559 -16.819 1.00 85.38 145 VAL A C 1
ATOM 1192 O O . VAL A 1 145 ? 7.062 15.583 -16.653 1.00 85.38 145 VAL A O 1
ATOM 1195 N N . ARG A 1 146 ? 9.013 14.475 -16.432 1.00 75.19 146 ARG A N 1
ATOM 1196 C CA . ARG A 1 146 ? 9.760 15.609 -15.849 1.00 75.19 146 ARG A CA 1
ATOM 1197 C C . ARG A 1 146 ? 10.565 16.396 -16.876 1.00 75.19 146 ARG A C 1
ATOM 1199 O O . ARG A 1 146 ? 10.615 17.615 -16.762 1.00 75.19 146 ARG A O 1
ATOM 1206 N N . ALA A 1 147 ? 11.133 15.720 -17.869 1.00 65.38 147 ALA A N 1
ATOM 1207 C CA . ALA A 1 147 ? 11.887 16.323 -18.963 1.00 65.38 147 ALA A CA 1
ATOM 1208 C C . ALA A 1 147 ? 11.325 15.823 -20.297 1.00 65.38 147 ALA A C 1
ATOM 1210 O O . ALA A 1 147 ? 10.993 14.644 -20.419 1.00 65.38 147 ALA A O 1
ATOM 1211 N N . ARG A 1 148 ? 11.155 16.720 -21.278 1.00 56.16 148 ARG A N 1
ATOM 1212 C CA . ARG A 1 148 ? 10.699 16.315 -22.616 1.00 56.16 148 ARG A CA 1
ATOM 1213 C C . ARG A 1 148 ? 11.765 15.415 -23.256 1.00 56.16 148 ARG A C 1
ATOM 1215 O O . ARG A 1 148 ? 12.946 15.710 -23.085 1.00 56.16 148 ARG A O 1
ATOM 1222 N N . PRO A 1 149 ? 11.364 14.345 -23.963 1.00 56.97 149 PRO A N 1
ATOM 1223 C CA . PRO A 1 149 ? 12.312 13.441 -24.596 1.00 56.97 149 PRO A CA 1
ATOM 1224 C C . PRO A 1 149 ? 13.166 14.214 -25.603 1.00 56.97 149 PRO A C 1
ATOM 1226 O O . PRO A 1 149 ? 12.634 14.957 -26.428 1.00 56.97 149 PRO A O 1
ATOM 1229 N N . PHE A 1 150 ? 14.483 14.037 -25.529 1.00 55.28 150 PHE A N 1
ATOM 1230 C CA . PHE A 1 150 ? 15.341 14.316 -26.673 1.00 55.28 150 PHE A CA 1
ATOM 1231 C C . PHE A 1 150 ? 15.146 13.186 -27.689 1.00 55.28 150 PHE A C 1
ATOM 1233 O O . PHE A 1 150 ? 15.008 12.016 -27.313 1.00 55.28 150 PHE A O 1
ATOM 1240 N N . GLU A 1 151 ? 15.134 13.516 -28.979 1.00 60.38 151 GLU A N 1
ATOM 1241 C CA . GLU A 1 151 ? 15.224 12.494 -30.020 1.00 60.38 151 GLU A CA 1
ATOM 1242 C C . GLU A 1 151 ? 16.497 11.667 -29.781 1.00 60.38 151 GLU A C 1
ATOM 1244 O O . GLU A 1 151 ? 17.595 12.210 -29.679 1.00 60.38 151 GLU A O 1
ATOM 1249 N N . GLY A 1 152 ? 16.342 10.349 -29.618 1.00 64.50 152 GLY A N 1
ATOM 1250 C CA . GLY A 1 152 ? 17.461 9.444 -29.342 1.00 64.50 152 GLY A CA 1
ATOM 1251 C C . GLY A 1 152 ? 17.666 9.034 -27.879 1.00 64.50 152 GLY A C 1
ATOM 1252 O O . GLY A 1 152 ? 18.674 8.386 -27.603 1.00 64.50 152 GLY A O 1
ATOM 1253 N N . CYS A 1 153 ? 16.732 9.324 -26.958 1.00 74.44 153 CYS A N 1
ATOM 1254 C CA . CYS A 1 153 ? 16.785 8.785 -25.592 1.00 74.44 153 CYS A CA 1
ATOM 1255 C C . CYS A 1 153 ? 17.035 7.266 -25.590 1.00 74.44 153 CYS A C 1
ATOM 1257 O O . CYS A 1 153 ? 16.274 6.480 -26.159 1.00 74.44 153 CYS A O 1
ATOM 1259 N N . ASN A 1 154 ? 18.121 6.859 -24.939 1.00 84.69 154 ASN A N 1
ATOM 1260 C CA . ASN A 1 154 ? 18.526 5.463 -24.797 1.00 84.69 154 ASN A CA 1
ATOM 1261 C C . ASN A 1 154 ? 18.501 5.005 -23.334 1.00 84.69 154 ASN A C 1
ATOM 1263 O O . ASN A 1 154 ? 18.685 3.820 -23.070 1.00 84.69 154 ASN A O 1
ATOM 1267 N N . ARG A 1 155 ? 18.242 5.920 -22.395 1.00 88.88 155 ARG A N 1
ATOM 1268 C CA . ARG A 1 155 ? 18.093 5.638 -20.970 1.00 88.88 155 ARG A CA 1
ATOM 1269 C C . ARG A 1 155 ? 16.721 6.088 -20.487 1.00 88.88 155 ARG A C 1
ATOM 1271 O O . ARG A 1 155 ? 16.219 7.142 -20.874 1.00 88.88 155 ARG A O 1
ATOM 1278 N N . LEU A 1 156 ? 16.121 5.279 -19.626 1.00 90.56 156 LEU A N 1
ATOM 1279 C CA . LEU A 1 156 ? 14.842 5.556 -18.986 1.00 90.56 156 LEU A CA 1
ATOM 1280 C C . LEU A 1 156 ? 15.026 5.476 -17.472 1.00 90.56 156 LEU A C 1
ATOM 1282 O O . LEU A 1 156 ? 15.432 4.444 -16.941 1.00 90.56 156 LEU A O 1
ATOM 1286 N N . GLU A 1 157 ? 14.697 6.559 -16.786 1.00 92.25 157 GLU A N 1
ATOM 1287 C CA . GLU A 1 157 ? 14.595 6.624 -15.337 1.00 92.25 157 GLU A CA 1
ATOM 1288 C C . GLU A 1 157 ? 13.121 6.687 -14.931 1.00 92.25 157 GLU A C 1
ATOM 1290 O O . GLU A 1 157 ? 12.371 7.576 -15.342 1.00 92.25 157 GLU A O 1
ATOM 1295 N N . ILE A 1 158 ? 12.705 5.760 -14.074 1.00 93.06 158 ILE A N 1
ATOM 1296 C CA . ILE A 1 158 ? 11.377 5.750 -13.467 1.00 93.06 158 ILE A CA 1
ATOM 1297 C C . ILE A 1 158 ? 11.525 5.978 -11.967 1.00 93.06 158 ILE A C 1
ATOM 1299 O O . ILE A 1 158 ? 12.136 5.175 -11.261 1.00 93.06 158 ILE A O 1
ATOM 1303 N N . VAL A 1 159 ? 10.907 7.042 -11.463 1.00 92.62 159 VAL A N 1
ATOM 1304 C CA . VAL A 1 159 ? 10.847 7.344 -10.028 1.00 92.62 159 VAL A CA 1
ATOM 1305 C C . VAL A 1 159 ? 9.482 6.933 -9.489 1.00 92.62 159 VAL A C 1
ATOM 1307 O O . VAL A 1 159 ? 8.459 7.510 -9.871 1.00 92.62 159 VAL A O 1
ATOM 1310 N N . LEU A 1 160 ? 9.457 5.944 -8.594 1.00 92.69 160 LEU A N 1
ATOM 1311 C CA . LEU A 1 160 ? 8.228 5.456 -7.974 1.00 92.69 160 LEU A CA 1
ATOM 1312 C C . LEU A 1 160 ? 7.852 6.303 -6.754 1.00 92.69 160 LEU A C 1
ATOM 1314 O O . LEU A 1 160 ? 8.627 6.423 -5.806 1.00 92.69 160 LEU A O 1
ATOM 1318 N N . ALA A 1 161 ? 6.629 6.825 -6.763 1.00 91.69 161 ALA A N 1
ATOM 1319 C CA . ALA A 1 161 ? 5.972 7.411 -5.601 1.00 91.69 161 ALA A CA 1
ATOM 1320 C C . ALA A 1 161 ? 4.869 6.455 -5.125 1.00 91.69 161 ALA A C 1
ATOM 1322 O O . ALA A 1 161 ? 3.877 6.248 -5.826 1.00 91.69 161 ALA A O 1
ATOM 1323 N N . VAL A 1 162 ? 5.045 5.854 -3.951 1.00 88.62 162 VAL A N 1
ATOM 1324 C CA . VAL A 1 162 ? 4.187 4.793 -3.407 1.00 88.62 162 VAL A CA 1
ATOM 1325 C C . VAL A 1 162 ? 3.666 5.240 -2.044 1.00 88.62 162 VAL A C 1
ATOM 1327 O O . VAL A 1 162 ? 4.249 4.952 -1.005 1.00 88.62 162 VAL A O 1
ATOM 1330 N N . ALA A 1 163 ? 2.534 5.943 -2.036 1.00 82.75 163 ALA A N 1
ATOM 1331 C CA . ALA A 1 163 ? 1.986 6.529 -0.808 1.00 82.75 163 ALA A CA 1
ATOM 1332 C C . ALA A 1 163 ? 1.437 5.492 0.196 1.00 82.75 163 ALA A C 1
ATOM 1334 O O . ALA A 1 163 ? 1.089 5.841 1.324 1.00 82.75 163 ALA A O 1
ATOM 1335 N N . MET A 1 164 ? 1.278 4.234 -0.224 1.00 84.56 164 MET A N 1
ATOM 1336 C CA . MET A 1 164 ? 0.624 3.174 0.541 1.00 84.56 164 MET A CA 1
ATOM 1337 C C . MET A 1 164 ? 1.310 1.840 0.261 1.00 84.56 164 MET A C 1
ATOM 1339 O O . MET A 1 164 ? 1.624 1.553 -0.894 1.00 84.56 164 MET A O 1
ATOM 1343 N N . ALA A 1 165 ? 1.520 1.017 1.292 1.00 80.12 165 ALA A N 1
ATOM 1344 C CA . ALA A 1 165 ? 2.151 -0.286 1.110 1.00 80.12 165 ALA A CA 1
ATOM 1345 C C . ALA A 1 165 ? 1.364 -1.143 0.106 1.00 80.12 165 ALA A C 1
ATOM 1347 O O . ALA A 1 165 ? 0.136 -1.106 0.055 1.00 80.12 165 ALA A O 1
ATOM 1348 N N . THR A 1 166 ? 2.080 -1.909 -0.711 1.00 84.50 166 THR A N 1
ATOM 1349 C CA . THR A 1 166 ? 1.489 -2.742 -1.758 1.00 84.50 166 THR A CA 1
ATOM 1350 C C . THR A 1 166 ? 2.256 -4.044 -1.913 1.00 84.50 166 THR A C 1
ATOM 1352 O O . THR A 1 166 ? 3.468 -4.097 -1.705 1.00 84.50 166 THR A O 1
ATOM 1355 N N . SER A 1 167 ? 1.550 -5.097 -2.318 1.00 86.12 167 SER A N 1
ATOM 1356 C CA . SER A 1 167 ? 2.154 -6.377 -2.704 1.00 86.12 167 SER A CA 1
ATOM 1357 C C . SER A 1 167 ? 2.649 -6.386 -4.159 1.00 86.12 167 SER A C 1
ATOM 1359 O O . SER A 1 167 ? 3.180 -7.393 -4.636 1.00 86.12 167 SER A O 1
ATOM 1361 N N . MET A 1 168 ? 2.486 -5.270 -4.884 1.00 89.38 168 MET A N 1
ATOM 1362 C CA . MET A 1 168 ? 2.922 -5.127 -6.272 1.00 89.38 168 MET A CA 1
ATOM 1363 C C . MET A 1 168 ? 4.435 -5.301 -6.401 1.00 89.38 168 MET A C 1
ATOM 1365 O O . MET A 1 168 ? 5.218 -4.493 -5.903 1.00 89.38 168 MET A O 1
ATOM 1369 N N . ARG A 1 169 ? 4.844 -6.353 -7.114 1.00 90.81 169 ARG A N 1
ATOM 1370 C CA . ARG A 1 169 ? 6.248 -6.626 -7.428 1.00 90.81 169 ARG A CA 1
ATOM 1371 C C . ARG A 1 169 ? 6.746 -5.743 -8.562 1.00 90.81 169 ARG A C 1
ATOM 1373 O O . ARG A 1 169 ? 6.027 -5.543 -9.539 1.00 90.81 169 ARG A O 1
ATOM 1380 N N . ALA A 1 170 ? 8.001 -5.309 -8.479 1.00 90.31 170 ALA A N 1
ATOM 1381 C CA . ALA A 1 170 ? 8.610 -4.468 -9.508 1.00 90.31 170 ALA A CA 1
ATOM 1382 C C . ALA A 1 170 ? 8.596 -5.122 -10.903 1.00 90.31 170 ALA A C 1
ATOM 1384 O O . ALA A 1 170 ? 8.268 -4.459 -11.879 1.00 90.31 170 ALA A O 1
ATOM 1385 N N . ASP A 1 171 ? 8.874 -6.424 -11.016 1.00 91.06 171 ASP A N 1
ATOM 1386 C CA . ASP A 1 171 ? 8.843 -7.131 -12.303 1.00 91.06 171 ASP A CA 1
ATOM 1387 C C . ASP A 1 171 ? 7.446 -7.198 -12.930 1.00 91.06 171 ASP A C 1
ATOM 1389 O O . ASP A 1 171 ? 7.315 -7.080 -14.145 1.00 91.06 171 ASP A O 1
ATOM 1393 N N . ARG A 1 172 ? 6.402 -7.386 -12.115 1.00 91.62 172 ARG A N 1
ATOM 1394 C CA . ARG A 1 172 ? 5.008 -7.384 -12.575 1.00 91.62 172 ARG A CA 1
ATOM 1395 C C . ARG A 1 172 ? 4.571 -5.991 -13.006 1.00 91.62 172 ARG A C 1
ATOM 1397 O O . ARG A 1 172 ? 3.952 -5.877 -14.057 1.00 91.62 172 ARG A O 1
ATOM 1404 N N . LEU A 1 173 ? 4.930 -4.970 -12.226 1.00 92.44 173 LEU A N 1
ATOM 1405 C CA . LEU A 1 173 ? 4.666 -3.572 -12.551 1.00 92.44 173 LEU A CA 1
ATOM 1406 C C . LEU A 1 173 ? 5.310 -3.210 -13.890 1.00 92.44 173 LEU A C 1
ATOM 1408 O O . LEU A 1 173 ? 4.619 -2.842 -14.828 1.00 92.44 173 LEU A O 1
ATOM 1412 N N . LEU A 1 174 ? 6.628 -3.379 -14.002 1.00 92.81 174 LEU A N 1
ATOM 1413 C CA . LEU A 1 174 ? 7.368 -3.032 -15.212 1.00 92.81 174 LEU A CA 1
ATOM 1414 C C . LEU A 1 174 ? 6.882 -3.824 -16.427 1.00 92.81 174 LEU A C 1
ATOM 1416 O O . LEU A 1 174 ? 6.776 -3.259 -17.507 1.00 92.81 174 LEU A O 1
ATOM 1420 N N . ALA A 1 175 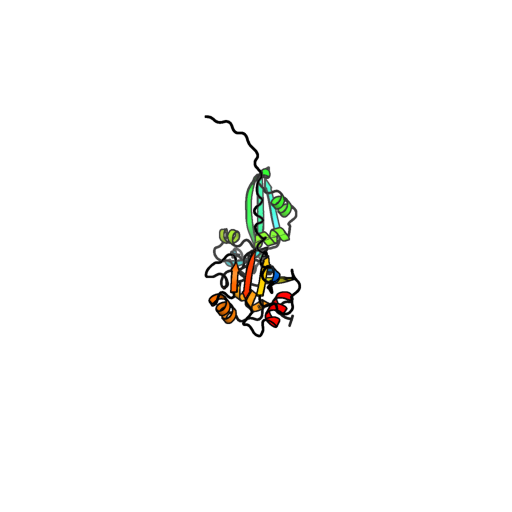? 6.560 -5.110 -16.266 1.00 93.38 175 ALA A N 1
ATOM 1421 C CA . ALA A 1 175 ? 6.089 -5.912 -17.388 1.00 93.38 175 ALA A CA 1
ATOM 1422 C C . ALA A 1 175 ? 4.727 -5.446 -17.914 1.00 93.38 175 ALA A C 1
ATOM 1424 O O . ALA A 1 175 ? 4.532 -5.376 -19.126 1.00 93.38 175 ALA A O 1
ATOM 1425 N N . ALA A 1 176 ? 3.800 -5.123 -17.009 1.00 91.25 176 ALA A N 1
ATOM 1426 C CA . ALA A 1 176 ? 2.484 -4.617 -17.377 1.00 91.25 176 ALA A CA 1
ATOM 1427 C C . ALA A 1 176 ? 2.576 -3.222 -18.012 1.00 91.25 176 ALA A C 1
ATOM 1429 O O . ALA A 1 176 ? 1.979 -2.980 -19.056 1.00 91.25 176 ALA A O 1
ATOM 1430 N N . GLU A 1 177 ? 3.358 -2.329 -17.406 1.00 93.12 177 GLU A N 1
ATOM 1431 C CA . GLU A 1 177 ? 3.412 -0.921 -17.796 1.00 93.12 177 GLU A CA 1
ATOM 1432 C C . GLU A 1 177 ? 4.287 -0.664 -19.026 1.00 93.12 177 GLU A C 1
ATOM 1434 O O . GLU A 1 177 ? 3.931 0.158 -19.861 1.00 93.12 177 GLU A O 1
ATOM 1439 N N . LEU A 1 178 ? 5.405 -1.380 -19.177 1.00 91.38 178 LEU A N 1
ATOM 1440 C CA . LEU A 1 178 ? 6.331 -1.202 -20.304 1.00 91.38 178 LEU A CA 1
ATOM 1441 C C . LEU A 1 178 ? 6.053 -2.148 -21.477 1.00 91.38 178 LEU A C 1
ATOM 1443 O O . LEU A 1 178 ? 6.701 -2.033 -22.510 1.00 91.38 178 LEU A O 1
ATOM 1447 N N . GLY A 1 179 ? 5.151 -3.125 -21.331 1.00 90.44 179 GLY A N 1
ATOM 1448 C CA . GLY A 1 179 ? 4.928 -4.151 -22.359 1.00 90.44 179 GLY A CA 1
ATOM 1449 C C . GLY A 1 179 ? 6.099 -5.125 -22.548 1.00 90.44 179 GLY A C 1
ATOM 1450 O O . GLY A 1 179 ? 6.141 -5.867 -23.525 1.00 90.44 179 GLY A O 1
ATOM 1451 N N . VAL A 1 180 ? 7.056 -5.146 -21.618 1.00 92.44 180 VAL A N 1
ATOM 1452 C CA . VAL A 1 180 ? 8.260 -5.981 -21.688 1.00 92.44 180 VAL A CA 1
ATOM 1453 C C . VAL A 1 180 ? 8.039 -7.280 -20.916 1.00 92.44 180 VAL A C 1
ATOM 1455 O O . VAL A 1 180 ? 7.554 -7.283 -19.788 1.00 92.44 180 VAL A O 1
ATOM 1458 N N . SER A 1 181 ? 8.435 -8.425 -21.474 1.00 93.31 181 SER A N 1
ATOM 1459 C CA . SER A 1 181 ? 8.290 -9.699 -20.762 1.00 93.31 181 SER A CA 1
ATOM 1460 C C . SER A 1 181 ? 9.144 -9.755 -19.484 1.00 93.31 181 SER A C 1
ATOM 1462 O O . SER A 1 181 ? 10.253 -9.223 -19.409 1.00 93.31 181 SER A O 1
ATOM 1464 N N . ARG A 1 182 ? 8.666 -10.479 -18.463 1.00 92.31 182 ARG A N 1
ATOM 1465 C CA . ARG A 1 182 ? 9.403 -10.650 -17.195 1.00 92.31 182 ARG A CA 1
ATOM 1466 C C . ARG A 1 182 ? 10.768 -11.321 -17.377 1.00 92.31 182 ARG A C 1
ATOM 1468 O O . ARG A 1 182 ? 11.712 -10.972 -16.675 1.00 92.31 182 ARG A O 1
ATOM 1475 N N . SER A 1 183 ? 10.890 -12.261 -18.317 1.00 91.62 183 SER A N 1
ATOM 1476 C CA . SER A 1 183 ? 12.176 -12.887 -18.658 1.00 91.62 183 SER A CA 1
ATOM 1477 C C . SER A 1 183 ? 13.150 -11.881 -19.269 1.00 91.62 183 SER A C 1
ATOM 1479 O O . SER A 1 183 ? 14.337 -11.907 -18.951 1.00 91.62 183 SER A O 1
ATOM 1481 N N . ARG A 1 184 ? 12.657 -10.946 -20.088 1.00 92.88 184 ARG A N 1
ATOM 1482 C CA . ARG A 1 184 ? 13.474 -9.875 -20.661 1.00 92.88 184 ARG A CA 1
ATOM 1483 C C . ARG A 1 184 ? 13.910 -8.854 -19.615 1.00 92.88 184 ARG A C 1
ATOM 1485 O O . ARG A 1 184 ? 15.080 -8.487 -19.618 1.00 92.88 184 ARG A O 1
ATOM 1492 N N . LEU A 1 185 ? 13.036 -8.470 -18.685 1.00 92.38 185 LEU A N 1
ATOM 1493 C CA . LEU A 1 185 ? 13.417 -7.631 -17.538 1.00 92.38 185 LEU A CA 1
ATOM 1494 C C . LEU A 1 185 ? 14.493 -8.303 -16.674 1.00 92.38 185 LEU A C 1
ATOM 1496 O O . LEU A 1 185 ? 15.461 -7.658 -16.282 1.00 92.38 185 LEU A O 1
ATOM 1500 N N . ALA A 1 186 ? 14.365 -9.610 -16.423 1.00 90.69 186 ALA A N 1
ATOM 1501 C CA . ALA A 1 186 ? 15.378 -10.375 -15.700 1.00 90.69 186 ALA A CA 1
ATOM 1502 C C . ALA A 1 186 ? 16.718 -10.430 -16.456 1.00 90.69 186 ALA A C 1
ATOM 1504 O O . ALA A 1 186 ? 17.765 -10.275 -15.833 1.00 90.69 186 ALA A O 1
ATOM 1505 N N . ARG A 1 187 ? 16.694 -10.592 -17.789 1.00 91.69 187 ARG A N 1
ATOM 1506 C CA . ARG A 1 187 ? 17.892 -10.530 -18.643 1.00 91.69 187 ARG A CA 1
ATOM 1507 C C . ARG A 1 187 ? 18.568 -9.161 -18.548 1.00 91.69 187 ARG A C 1
ATOM 1509 O O . ARG A 1 187 ? 19.773 -9.112 -18.347 1.00 91.69 187 ARG A O 1
ATOM 1516 N N . LEU A 1 188 ? 17.807 -8.069 -18.662 1.00 91.12 188 LEU A N 1
ATOM 1517 C CA . LEU A 1 188 ? 18.338 -6.704 -18.543 1.00 91.12 188 LEU A CA 1
ATOM 1518 C C . LEU A 1 188 ? 18.990 -6.471 -17.176 1.00 91.12 188 LEU A C 1
ATOM 1520 O O . LEU A 1 188 ? 20.091 -5.937 -17.121 1.00 91.12 188 LEU A O 1
ATOM 1524 N N . ALA A 1 189 ? 18.360 -6.938 -16.097 1.00 90.06 189 ALA A N 1
ATOM 1525 C CA . ALA A 1 189 ? 18.933 -6.848 -14.756 1.00 90.06 189 ALA A CA 1
ATOM 1526 C C . ALA A 1 189 ? 20.208 -7.690 -14.594 1.00 90.06 189 ALA A C 1
ATOM 1528 O O . ALA A 1 189 ? 21.140 -7.257 -13.934 1.00 90.06 189 ALA A O 1
ATOM 1529 N N . ALA A 1 190 ? 20.275 -8.874 -15.213 1.00 89.00 190 ALA A N 1
ATOM 1530 C CA . ALA A 1 190 ? 21.464 -9.729 -15.174 1.00 89.00 190 ALA A CA 1
ATOM 1531 C C . ALA A 1 190 ? 22.663 -9.158 -15.954 1.00 89.00 190 ALA A C 1
ATOM 1533 O O . ALA A 1 190 ? 23.785 -9.602 -15.739 1.00 89.00 190 ALA A O 1
ATOM 1534 N N . MET A 1 191 ? 22.423 -8.210 -16.863 1.00 88.94 191 MET A N 1
ATOM 1535 C CA . MET A 1 191 ? 23.453 -7.500 -17.628 1.00 88.94 191 MET A CA 1
ATOM 1536 C C . MET A 1 191 ? 23.721 -6.091 -17.070 1.00 88.94 191 MET A C 1
ATOM 1538 O O . MET A 1 191 ? 24.271 -5.267 -17.791 1.00 88.94 191 MET A O 1
ATOM 1542 N N . ASP A 1 192 ? 23.252 -5.779 -15.854 1.00 88.38 192 ASP A N 1
ATOM 1543 C CA . ASP A 1 192 ? 23.345 -4.453 -15.213 1.00 88.38 192 ASP A CA 1
ATOM 1544 C C . ASP A 1 192 ? 22.729 -3.295 -16.029 1.00 88.38 192 ASP A C 1
ATOM 1546 O O . ASP A 1 192 ? 22.962 -2.118 -15.770 1.00 88.38 192 ASP A O 1
ATOM 1550 N N . ARG A 1 193 ? 21.858 -3.624 -16.990 1.00 89.81 193 ARG A N 1
ATOM 1551 C CA . ARG A 1 193 ? 21.094 -2.667 -17.810 1.00 89.81 193 ARG A CA 1
ATOM 1552 C C . ARG A 1 193 ? 19.738 -2.323 -17.203 1.00 89.81 193 ARG A C 1
ATOM 1554 O O . ARG A 1 193 ? 19.002 -1.514 -17.758 1.00 89.81 193 ARG A O 1
ATOM 1561 N N . LEU A 1 194 ? 19.384 -2.953 -16.086 1.00 91.12 194 LEU A N 1
ATOM 1562 C CA . LEU A 1 194 ? 18.234 -2.598 -15.268 1.00 91.12 194 LEU A CA 1
ATOM 1563 C C . LEU A 1 194 ? 18.660 -2.601 -13.803 1.00 91.12 194 LEU A C 1
ATOM 1565 O O . LEU A 1 194 ? 18.943 -3.658 -13.240 1.00 91.12 194 LEU A O 1
ATOM 1569 N N . ILE A 1 195 ? 18.645 -1.427 -13.177 1.00 89.44 195 ILE A N 1
ATOM 1570 C CA . ILE A 1 195 ? 19.071 -1.235 -11.788 1.00 89.44 195 ILE A CA 1
ATOM 1571 C C . ILE A 1 195 ? 17.914 -0.636 -10.991 1.00 89.44 195 ILE A C 1
ATOM 1573 O O . ILE A 1 195 ? 17.246 0.293 -11.441 1.00 89.44 195 ILE A O 1
ATOM 1577 N N . LEU A 1 196 ? 17.666 -1.178 -9.797 1.00 87.94 196 LEU A N 1
ATOM 1578 C CA . LEU A 1 196 ? 16.732 -0.605 -8.828 1.00 87.94 196 LEU A CA 1
ATOM 1579 C C . LEU A 1 196 ? 17.532 -0.009 -7.680 1.00 87.94 196 LEU A C 1
ATOM 1581 O O . LEU A 1 196 ? 18.279 -0.741 -7.032 1.00 87.94 196 LEU A O 1
ATOM 1585 N N . GLN A 1 197 ? 17.314 1.268 -7.388 1.00 86.81 197 GLN A N 1
ATOM 1586 C CA . GLN A 1 197 ? 17.881 1.945 -6.230 1.00 86.81 197 GLN A CA 1
ATOM 1587 C C . GLN A 1 197 ? 16.806 2.156 -5.155 1.00 86.81 197 GLN A C 1
ATOM 1589 O O . GLN A 1 197 ? 15.700 2.598 -5.486 1.00 86.81 197 GLN A O 1
ATOM 1594 N N . PRO A 1 198 ? 17.108 1.862 -3.874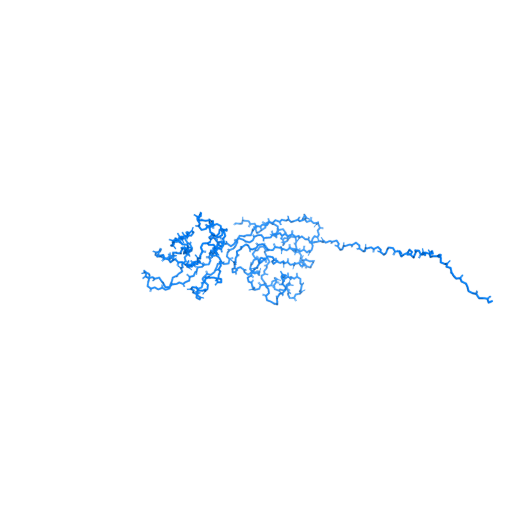 1.00 76.06 198 PRO A N 1
ATOM 1595 C CA . PRO A 1 198 ? 18.378 1.328 -3.357 1.00 76.06 198 PRO A CA 1
ATOM 1596 C C . PRO A 1 198 ? 18.636 -0.141 -3.764 1.00 76.06 198 PRO A C 1
ATOM 1598 O O . PRO A 1 198 ? 17.714 -0.958 -3.825 1.00 76.06 198 PRO A O 1
ATOM 1601 N N . GLU A 1 199 ? 19.896 -0.478 -4.056 1.00 66.94 199 GLU A N 1
ATOM 1602 C CA . GLU A 1 199 ? 20.302 -1.771 -4.628 1.00 66.94 199 GLU A CA 1
ATOM 1603 C C . GLU A 1 199 ? 20.149 -2.937 -3.641 1.00 66.94 199 GLU A C 1
ATOM 1605 O O . GLU A 1 199 ? 20.759 -2.977 -2.574 1.00 66.94 199 GLU A O 1
ATOM 1610 N N . THR A 1 200 ? 19.361 -3.950 -4.013 1.00 61.22 200 THR A N 1
ATOM 1611 C CA . THR A 1 200 ? 19.359 -5.260 -3.354 1.00 61.22 200 THR A CA 1
ATOM 1612 C C . THR A 1 200 ? 19.312 -6.371 -4.408 1.00 61.22 200 THR A C 1
ATOM 1614 O O . THR A 1 200 ? 18.548 -6.299 -5.371 1.00 61.22 200 THR A O 1
ATOM 1617 N N . ARG A 1 201 ? 20.091 -7.447 -4.208 1.00 52.34 201 ARG A N 1
ATOM 1618 C CA . ARG A 1 201 ? 20.254 -8.588 -5.145 1.00 52.34 201 ARG A CA 1
ATOM 1619 C C . ARG A 1 201 ? 18.951 -9.280 -5.606 1.00 52.34 201 ARG A C 1
ATOM 1621 O O . ARG A 1 201 ? 18.998 -10.112 -6.502 1.00 52.34 201 ARG A O 1
ATOM 1628 N N . LYS A 1 202 ? 17.792 -8.994 -4.992 1.00 62.41 202 LYS A N 1
ATOM 1629 C CA . LYS A 1 202 ? 16.468 -9.558 -5.345 1.00 62.41 202 LYS A CA 1
ATOM 1630 C C . LYS A 1 202 ? 15.407 -8.480 -5.629 1.00 62.41 202 LYS A C 1
ATOM 1632 O O . LYS A 1 202 ? 14.219 -8.737 -5.449 1.00 62.41 202 LYS A O 1
ATOM 1637 N N . ASN A 1 203 ? 15.810 -7.278 -6.045 1.00 72.88 203 ASN A N 1
ATOM 1638 C CA . ASN A 1 203 ? 14.918 -6.117 -6.149 1.00 72.88 203 ASN A CA 1
ATOM 1639 C C . ASN A 1 203 ? 13.694 -6.323 -7.063 1.00 72.88 203 ASN A C 1
ATOM 1641 O O . ASN A 1 203 ? 12.589 -5.964 -6.672 1.00 72.88 203 ASN A O 1
ATOM 1645 N N . LEU A 1 204 ? 13.845 -6.969 -8.225 1.00 81.81 204 LEU A N 1
ATOM 1646 C CA . LEU A 1 204 ? 12.735 -7.139 -9.176 1.00 81.81 204 LEU A CA 1
ATOM 1647 C C . LEU A 1 204 ? 11.586 -8.028 -8.667 1.00 81.81 204 LEU A C 1
ATOM 1649 O O . LEU A 1 204 ? 10.436 -7.838 -9.050 1.00 81.81 204 LEU A O 1
ATOM 1653 N N . GLN A 1 205 ? 11.882 -9.001 -7.803 1.00 84.06 205 GLN A N 1
ATOM 1654 C CA . GLN A 1 205 ? 10.882 -9.945 -7.282 1.00 84.06 205 GLN A CA 1
ATOM 1655 C C . GLN A 1 205 ? 10.256 -9.476 -5.963 1.00 84.06 205 GLN A C 1
ATOM 1657 O O . GLN A 1 205 ? 9.411 -10.177 -5.404 1.00 84.06 205 GLN A O 1
ATOM 1662 N N . ARG A 1 206 ? 10.684 -8.319 -5.448 1.00 85.50 206 ARG A N 1
ATOM 1663 C CA . ARG A 1 206 ? 10.174 -7.720 -4.214 1.00 85.50 206 ARG A CA 1
ATOM 1664 C C . ARG A 1 206 ? 9.088 -6.696 -4.514 1.00 85.50 206 ARG A C 1
ATOM 1666 O O . ARG A 1 206 ? 9.012 -6.160 -5.620 1.00 85.50 206 ARG A O 1
ATOM 1673 N N . SER A 1 207 ? 8.266 -6.434 -3.501 1.00 86.56 207 SER A N 1
ATOM 1674 C CA . SER A 1 207 ? 7.302 -5.343 -3.533 1.00 86.56 207 SER A CA 1
ATOM 1675 C C . SER A 1 207 ? 8.004 -4.003 -3.710 1.00 86.56 207 SER A C 1
ATOM 1677 O O . SER A 1 207 ? 9.044 -3.753 -3.090 1.00 86.56 207 SER A O 1
ATOM 1679 N N . ILE A 1 208 ? 7.415 -3.147 -4.536 1.00 87.62 208 ILE A N 1
ATOM 1680 C CA . ILE A 1 208 ? 7.879 -1.776 -4.734 1.00 87.62 208 ILE A CA 1
ATOM 1681 C C . ILE A 1 208 ? 7.764 -0.963 -3.441 1.00 87.62 208 ILE A C 1
ATOM 1683 O O . ILE A 1 208 ? 6.906 -1.222 -2.593 1.00 87.62 208 ILE A O 1
ATOM 1687 N N . ARG A 1 209 ? 8.632 0.037 -3.297 1.00 87.00 209 ARG A N 1
ATOM 1688 C CA . ARG A 1 209 ? 8.644 0.957 -2.155 1.00 87.00 209 ARG A CA 1
ATOM 1689 C C . ARG A 1 209 ? 8.651 2.396 -2.636 1.00 87.00 209 ARG A C 1
ATOM 1691 O O . ARG A 1 209 ? 9.060 2.673 -3.765 1.00 87.00 209 ARG A O 1
ATOM 1698 N N . ASP A 1 210 ? 8.229 3.296 -1.761 1.00 88.44 210 ASP A N 1
ATOM 1699 C CA . ASP A 1 210 ? 8.322 4.723 -2.036 1.00 88.44 210 ASP A CA 1
ATOM 1700 C C . ASP A 1 210 ? 9.781 5.138 -2.248 1.00 88.44 210 ASP A C 1
ATOM 1702 O O . ASP A 1 210 ? 10.685 4.613 -1.592 1.00 88.44 210 ASP A O 1
ATOM 1706 N N . GLY A 1 211 ? 10.012 6.025 -3.213 1.00 86.06 211 GLY A N 1
ATOM 1707 C CA . GLY A 1 211 ? 11.347 6.503 -3.564 1.00 86.06 211 GLY A CA 1
ATOM 1708 C C . GLY A 1 211 ? 12.205 5.515 -4.358 1.00 86.06 211 GLY A C 1
ATOM 1709 O O . GLY A 1 211 ? 13.357 5.833 -4.650 1.00 86.06 211 GLY A O 1
ATOM 1710 N N . THR A 1 212 ? 11.677 4.343 -4.739 1.00 90.06 212 THR A N 1
ATOM 1711 C CA . THR A 1 212 ? 12.411 3.412 -5.614 1.00 90.06 212 THR A CA 1
ATOM 1712 C C . THR A 1 212 ? 12.691 4.089 -6.953 1.00 90.06 212 THR A C 1
ATOM 1714 O O . THR A 1 212 ? 11.760 4.547 -7.619 1.00 90.06 212 THR A O 1
ATOM 1717 N N . ARG A 1 213 ? 13.957 4.114 -7.371 1.00 91.38 213 ARG A N 1
ATOM 1718 C CA . ARG A 1 213 ? 14.356 4.563 -8.712 1.00 91.38 213 ARG A CA 1
ATOM 1719 C C . ARG A 1 213 ? 14.714 3.361 -9.563 1.00 91.38 213 ARG A C 1
ATOM 1721 O O . ARG A 1 213 ? 15.426 2.473 -9.098 1.00 91.38 213 ARG A O 1
ATOM 1728 N N . ILE A 1 214 ? 14.203 3.319 -10.784 1.00 92.25 214 ILE A N 1
ATOM 1729 C CA . ILE A 1 214 ? 14.446 2.239 -11.736 1.00 92.25 214 ILE A CA 1
ATOM 1730 C C . ILE A 1 214 ? 15.150 2.846 -12.939 1.00 92.25 214 ILE A C 1
ATOM 1732 O O . ILE A 1 214 ? 14.567 3.668 -13.640 1.00 92.25 214 ILE A O 1
ATOM 1736 N N . MET A 1 215 ? 16.389 2.432 -13.164 1.00 91.69 215 MET A N 1
ATOM 1737 C CA . MET A 1 215 ? 17.194 2.848 -14.306 1.00 91.69 215 MET A CA 1
ATOM 1738 C C . MET A 1 215 ? 17.195 1.730 -15.336 1.00 91.69 215 MET A C 1
ATOM 1740 O O . MET A 1 215 ? 17.534 0.596 -14.997 1.00 91.69 215 MET A O 1
ATOM 1744 N N . LEU A 1 216 ? 16.820 2.038 -16.575 1.00 91.56 216 LEU A N 1
ATOM 1745 C CA . LEU A 1 216 ? 16.882 1.124 -17.709 1.00 91.56 216 LEU A CA 1
ATOM 1746 C C . LEU A 1 216 ? 17.802 1.700 -18.784 1.00 91.56 216 LEU A C 1
ATOM 1748 O O . LEU A 1 216 ? 17.560 2.792 -19.296 1.00 91.56 216 LEU A O 1
ATOM 1752 N N . ASP A 1 217 ? 18.815 0.931 -19.166 1.00 90.94 217 ASP A N 1
ATOM 1753 C CA . ASP A 1 217 ? 19.616 1.168 -20.360 1.00 90.94 217 ASP A CA 1
ATOM 1754 C C . ASP A 1 217 ? 18.998 0.405 -21.539 1.00 90.94 217 ASP A C 1
ATOM 1756 O O . ASP A 1 217 ? 19.057 -0.825 -21.627 1.00 90.94 217 ASP A O 1
ATOM 1760 N N . LEU A 1 218 ? 18.421 1.149 -22.476 1.00 89.31 218 LEU A N 1
ATOM 1761 C CA . LEU A 1 218 ? 17.738 0.671 -23.675 1.00 89.31 218 LEU A CA 1
ATOM 1762 C C . LEU A 1 218 ? 18.581 0.857 -24.951 1.00 89.31 218 LEU A C 1
ATOM 1764 O O . LEU A 1 218 ? 18.065 0.655 -26.048 1.00 89.31 218 LEU A O 1
ATOM 1768 N N . SER A 1 219 ? 19.870 1.196 -24.837 1.00 87.19 219 SER A N 1
ATOM 1769 C CA . SER A 1 219 ? 20.764 1.462 -25.981 1.00 87.19 219 SER A CA 1
ATOM 1770 C C . SER A 1 219 ? 20.814 0.331 -27.013 1.00 87.19 219 SER A C 1
ATOM 1772 O O . SER A 1 219 ? 20.758 0.593 -28.212 1.00 87.19 219 SER A O 1
ATOM 1774 N N . ALA A 1 220 ? 20.845 -0.924 -26.561 1.00 85.88 220 ALA A N 1
ATOM 1775 C CA . ALA A 1 220 ? 20.849 -2.103 -27.429 1.00 85.88 220 ALA A CA 1
ATOM 1776 C C . ALA A 1 220 ? 19.451 -2.706 -27.684 1.00 85.88 220 ALA A C 1
ATOM 1778 O O . ALA A 1 220 ? 19.351 -3.828 -28.179 1.00 85.88 220 ALA A O 1
ATOM 1779 N N . GLU A 1 221 ? 18.364 -2.014 -27.324 1.00 87.69 221 GLU A N 1
ATOM 1780 C CA . GLU A 1 221 ? 16.996 -2.491 -27.564 1.00 87.69 221 GLU A CA 1
ATOM 1781 C C . GLU A 1 221 ? 16.384 -1.785 -28.794 1.00 87.69 221 GLU A C 1
ATOM 1783 O O . GLU A 1 221 ? 16.345 -0.555 -28.892 1.00 87.69 221 GLU A O 1
ATOM 1788 N N . ALA A 1 222 ? 15.917 -2.576 -29.765 1.00 86.19 222 ALA A N 1
ATOM 1789 C CA . ALA A 1 222 ? 15.376 -2.070 -31.031 1.00 86.19 222 ALA A CA 1
ATOM 1790 C C . ALA A 1 222 ? 14.013 -1.371 -30.867 1.00 86.19 222 ALA A C 1
ATOM 1792 O O . ALA A 1 222 ? 13.726 -0.393 -31.548 1.00 86.19 222 ALA A O 1
ATOM 1793 N N . ASP A 1 223 ? 13.208 -1.834 -29.917 1.00 88.56 223 ASP A N 1
ATOM 1794 C CA . ASP A 1 223 ? 11.890 -1.324 -29.521 1.00 88.56 223 ASP A CA 1
ATOM 1795 C C . ASP A 1 223 ? 11.973 -0.285 -28.385 1.00 88.56 223 ASP A C 1
ATOM 1797 O O . ASP A 1 223 ? 10.987 -0.026 -27.695 1.00 88.56 223 ASP A O 1
ATOM 1801 N N . ARG A 1 224 ? 13.142 0.345 -28.176 1.00 88.38 224 ARG A N 1
ATOM 1802 C CA . ARG A 1 224 ? 13.326 1.363 -27.123 1.00 88.38 224 ARG A CA 1
ATOM 1803 C C . ARG A 1 224 ? 12.294 2.491 -27.193 1.00 88.38 224 ARG A C 1
ATOM 1805 O O . ARG A 1 224 ? 11.864 2.964 -26.150 1.00 88.38 224 ARG A O 1
ATOM 1812 N N . ALA A 1 225 ? 11.889 2.894 -28.400 1.00 86.25 225 ALA A N 1
ATOM 1813 C CA . ALA A 1 225 ? 10.901 3.949 -28.601 1.00 86.25 225 ALA A CA 1
ATOM 1814 C C . ALA A 1 225 ? 9.528 3.552 -28.033 1.00 86.25 225 ALA A C 1
ATOM 1816 O O . ALA A 1 225 ? 8.939 4.336 -27.298 1.00 86.25 225 ALA A O 1
ATOM 1817 N N . GLU A 1 226 ? 9.081 2.313 -28.274 1.00 88.94 226 GLU A N 1
ATOM 1818 C CA . GLU A 1 226 ? 7.813 1.793 -27.741 1.00 88.94 226 GLU A CA 1
ATOM 1819 C C . GLU A 1 226 ? 7.856 1.679 -26.209 1.00 88.94 226 GLU A C 1
ATOM 1821 O O . GLU A 1 226 ? 6.903 2.045 -25.521 1.00 88.94 226 GLU A O 1
ATOM 1826 N N . ILE A 1 227 ? 8.978 1.212 -25.647 1.00 89.75 227 ILE A N 1
ATOM 1827 C CA . ILE A 1 227 ? 9.157 1.120 -24.188 1.00 89.75 227 ILE A CA 1
ATOM 1828 C C . ILE A 1 227 ? 9.078 2.511 -23.544 1.00 89.75 227 ILE A C 1
ATOM 1830 O O . ILE A 1 227 ? 8.435 2.678 -22.507 1.00 89.75 227 ILE A O 1
ATOM 1834 N N . ILE A 1 228 ? 9.736 3.501 -24.151 1.00 88.69 228 ILE A N 1
ATOM 1835 C CA . ILE A 1 228 ? 9.754 4.894 -23.692 1.00 88.69 228 ILE A CA 1
ATOM 1836 C C . ILE A 1 228 ? 8.350 5.506 -23.770 1.00 88.69 228 ILE A C 1
ATOM 1838 O O . ILE A 1 228 ? 7.886 6.063 -22.776 1.00 88.69 228 ILE A O 1
ATOM 1842 N N . GLU A 1 229 ? 7.653 5.340 -24.892 1.00 88.19 229 GLU A N 1
ATOM 1843 C CA . GLU A 1 229 ? 6.284 5.828 -25.100 1.00 88.19 229 GLU A CA 1
ATOM 1844 C C . GLU A 1 229 ? 5.320 5.247 -24.055 1.00 88.19 229 GLU A C 1
ATOM 1846 O O . GLU A 1 229 ? 4.653 5.984 -23.320 1.00 88.19 229 GLU A O 1
ATOM 1851 N N . ARG A 1 230 ? 5.332 3.920 -23.869 1.00 89.25 230 ARG A N 1
ATOM 1852 C CA . ARG A 1 230 ? 4.527 3.251 -22.835 1.00 89.25 230 ARG A CA 1
ATOM 1853 C C . ARG A 1 230 ? 4.876 3.721 -21.426 1.00 89.25 230 ARG A C 1
ATOM 1855 O O . ARG A 1 230 ? 3.991 3.831 -20.577 1.00 89.25 230 ARG A O 1
ATOM 1862 N N . ALA A 1 231 ? 6.139 4.047 -21.159 1.00 87.62 231 ALA A N 1
ATOM 1863 C CA . ALA A 1 231 ? 6.534 4.577 -19.859 1.00 87.62 231 ALA A CA 1
ATOM 1864 C C . ALA A 1 231 ? 5.949 5.967 -19.569 1.00 87.62 231 ALA A C 1
ATOM 1866 O O . ALA A 1 231 ? 5.808 6.329 -18.396 1.00 87.62 231 ALA A O 1
ATOM 1867 N N . GLN A 1 232 ? 5.612 6.739 -20.604 1.00 86.50 232 GLN A N 1
ATOM 1868 C CA . GLN A 1 232 ? 5.035 8.080 -20.501 1.00 86.50 232 GLN A CA 1
ATOM 1869 C C . GLN A 1 232 ? 3.506 8.036 -20.456 1.00 86.50 232 GLN A C 1
ATOM 1871 O O . GLN A 1 232 ? 2.899 8.691 -19.605 1.00 86.50 232 GLN A O 1
ATOM 1876 N N . GLU A 1 233 ? 2.896 7.244 -21.335 1.00 82.31 233 GLU A N 1
ATOM 1877 C CA . GLU A 1 233 ? 1.451 7.268 -21.593 1.00 82.31 233 GLU A CA 1
ATOM 1878 C C . GLU A 1 233 ? 0.712 6.110 -20.903 1.00 82.31 233 GLU A C 1
ATOM 1880 O O . GLU A 1 233 ? -0.406 6.277 -20.409 1.00 82.31 233 GLU A O 1
ATOM 1885 N N . GLY A 1 234 ? 1.389 4.978 -20.706 1.00 70.44 234 GLY A N 1
ATOM 1886 C CA . GLY A 1 234 ? 0.818 3.717 -20.233 1.00 70.44 234 GLY A CA 1
ATOM 1887 C C . GLY A 1 234 ? 0.441 2.778 -21.370 1.00 70.44 234 GLY A C 1
ATOM 1888 O O . GLY A 1 234 ? 0.541 3.125 -22.542 1.00 70.44 234 GLY A O 1
ATOM 1889 N N . ALA A 1 235 ? -0.009 1.569 -21.025 1.00 60.56 235 ALA A N 1
ATOM 1890 C CA . ALA A 1 235 ? -0.601 0.682 -22.020 1.00 60.56 235 ALA A CA 1
ATOM 1891 C C . ALA A 1 235 ? -1.835 1.364 -22.652 1.00 60.56 235 ALA A C 1
ATOM 1893 O O . ALA A 1 235 ? -2.639 1.942 -21.908 1.00 60.56 235 ALA A O 1
ATOM 1894 N N . PRO A 1 236 ? -2.014 1.298 -23.987 1.00 45.75 236 PRO A N 1
ATOM 1895 C CA . PRO A 1 236 ? -3.231 1.790 -24.616 1.00 45.75 236 PRO A CA 1
ATOM 1896 C C . PRO A 1 236 ? -4.425 1.104 -23.953 1.00 45.75 236 PRO A C 1
ATOM 1898 O O . PRO A 1 236 ? -4.412 -0.107 -23.726 1.00 45.75 236 PRO A O 1
ATOM 1901 N N . SER A 1 237 ? -5.421 1.903 -23.572 1.00 40.00 237 SER A N 1
ATOM 1902 C CA . 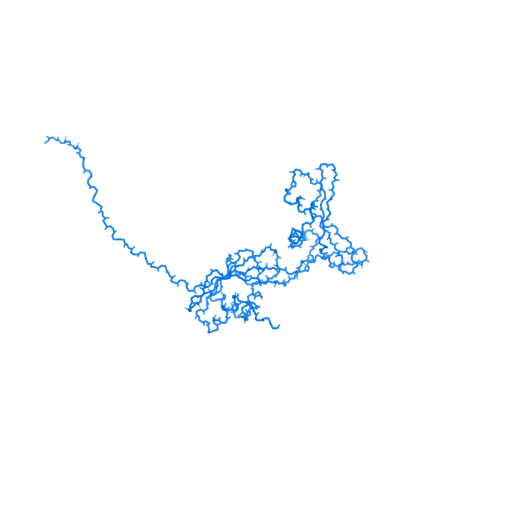SER A 1 237 ? -6.654 1.407 -22.963 1.00 40.00 237 SER A CA 1
ATOM 1903 C C . SER A 1 237 ? -7.425 0.626 -24.028 1.00 40.00 237 SER A C 1
ATOM 1905 O O . SER A 1 237 ? -8.165 1.223 -24.804 1.00 40.00 237 SER A O 1
ATOM 1907 N N . GLY A 1 238 ? -7.148 -0.674 -24.129 1.00 31.50 238 GLY A N 1
ATOM 1908 C CA . GLY A 1 238 ? -7.915 -1.628 -24.930 1.00 31.50 238 GLY A CA 1
ATOM 1909 C C . GLY A 1 238 ? -9.196 -2.046 -24.230 1.00 31.50 238 GLY A C 1
ATOM 1910 O O . GLY A 1 238 ? -9.176 -2.135 -22.980 1.00 31.50 238 GLY A O 1
#

Foldseek 3Di:
DDDDDDDDDDPPPPPPPPPPPDPDDPQLEWEKEKEKAADAFKWFWDQDPVVRGTFTKGFPLAKDWDDDPQFIWIFGWIAGPPPGGIDTHTPDGRHGVVRDDPVNVVCNVVSPSVVSRQVSLPVVSSVVVHVDMHFDQDIDIDMDTDDDRDVPRQKYKYWYAYSGFHQHFQLNVLCQQQVDHSVVQVVCVVVVQWAWPVGDPCRRGGGDDHGIMIMGGRNVPPCSVSSVVSNHPTDPPD

Mean predicted aligned error: 10.64 Å